Protein AF-A0A4V2DN73-F1 (afdb_monomer)

Radius of gyration: 65.03 Å; Cα contacts (8 Å, |Δi|>4): 189; chains: 1; bounding box: 109×61×196 Å

Solvent-accessible surface area (backbone atoms only — not comparable to full-atom values): 18068 Å² total; per-residue (Å²): 129,71,81,60,60,53,52,48,53,52,49,40,53,50,29,47,52,52,23,51,51,44,37,52,52,27,49,53,52,24,50,49,46,41,52,53,26,52,52,53,24,53,50,42,41,50,54,23,49,55,52,21,50,50,41,38,54,48,34,49,52,55,42,47,52,52,51,52,50,53,52,51,51,51,45,47,51,50,51,52,51,51,50,54,55,46,60,73,36,44,64,41,35,53,50,8,50,51,23,45,50,52,49,51,48,25,60,71,73,32,74,67,67,61,76,91,47,73,68,58,51,72,66,34,66,65,52,57,50,51,52,50,55,51,50,53,50,55,45,53,55,24,52,76,70,75,36,61,85,35,72,66,45,55,48,51,51,53,50,49,54,55,54,48,51,60,54,42,46,55,52,44,47,54,48,52,54,49,52,44,50,51,52,50,52,52,31,53,53,41,23,48,48,10,52,51,39,49,51,54,50,51,52,51,50,51,54,48,52,51,51,45,51,52,50,52,53,51,49,53,53,48,59,74,65,58,70,43,74,66,30,52,50,53,21,50,49,44,39,53,52,26,52,54,51,25,50,51,45,38,52,51,29,47,54,51,26,51,50,44,39,51,52,26,48,52,51,24,50,48,43,38,50,52,33,49,51,53,43,48,52,50,50,53,52,50,51,51,52,51,54,52,53,55,68,73,60,75,89,87,90,86,91,85,87,86,87,82,89,85,87,80,91,83,85,82,88,79,88,80,89,82,88,86,85,86,90,79,83,89,87,81,136

Foldseek 3Di:
DPPVVVVLVVLLVVLLVVLVVLLVVLLVVLVVLLVVLLVVLVVLLVVLLVVLVVLLVVLLVVQLVVLVVVLVVVLVVLVVVLVVLVVVLVVLLVQLVVLVVVLVVCVVVVVLPDADDPVLLVVDVVLVVVLVVVLCVLQVVCVVVVNNPPPVSVVVNVVCNVVSSVVSVVVSNVVSVVVSVVSNVVSVVSNVSSVVSVVVSVVSVVVSVVVSVVSVVVSVVVSVVRDRVPSNVVSVVSNVVSNVVSVVSSVVSNVVSCVSSVVSNVVSCVSSVVSVVVSVVVVVVVVVVVVVVVVV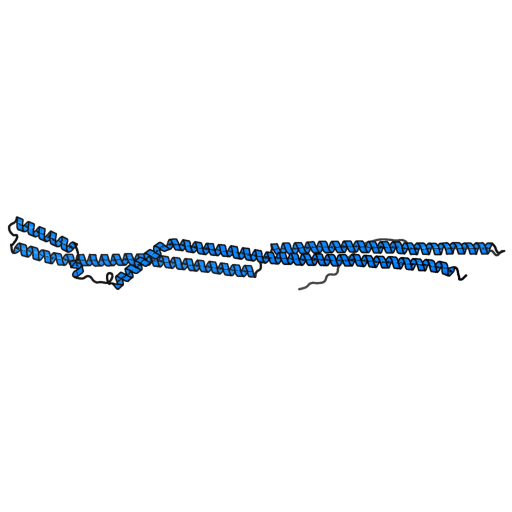DDDDDDDDDDDDDDDDDDDDDDDDDDDDDDDDDDDDD

Secondary structure (DSSP, 8-state):
--TTHHHHHHHHHHHHHHHHHHHHHHHHHHHHHHHHHHHHHHHHHHHHHHHHHHHHHHHHHHHHHHHHHHHHHHHHHHHHHHHHHHHHHHHHHHHHHHHHHHHHHHHHSSTTTPPP-HHHHHT-HHHHHHHHHHHHHHHHHHHHTT-TTSHHHHHHHHHHHHHHHHHHHHHHHHHHHHHHHHHHHHHHHHHHHHHHHHHHHHHHHHHHHHHHHHHHHHHHHHHHHT--HHHHHHHHHHHHHHHHHHHHHHHHHHHHHHHHHHHHHHHHHHHHHHHHHHHHHHHHHHHHHHHHHHHTS------------------------------------

Structure (mmCIF, N/CA/C/O backbone):
data_AF-A0A4V2DN73-F1
#
_entry.id   AF-A0A4V2DN73-F1
#
loop_
_atom_site.group_PDB
_atom_site.id
_atom_site.type_symbol
_atom_site.label_atom_id
_atom_site.label_alt_id
_atom_site.label_comp_id
_atom_site.label_asym_id
_atom_site.label_entity_id
_atom_site.label_seq_id
_atom_site.pdbx_PDB_ins_code
_atom_site.Cartn_x
_atom_site.Cartn_y
_atom_site.Cartn_z
_atom_site.occupancy
_atom_site.B_iso_or_equiv
_atom_site.auth_seq_id
_atom_site.auth_comp_id
_atom_site.auth_asym_id
_atom_site.auth_atom_id
_atom_site.pdbx_PDB_model_num
ATOM 1 N N . MET A 1 1 ? 38.836 13.337 -99.427 1.00 49.88 1 MET A N 1
ATOM 2 C CA . MET A 1 1 ? 38.928 13.850 -98.040 1.00 49.88 1 MET A CA 1
ATOM 3 C C . MET A 1 1 ? 37.737 13.490 -97.122 1.00 49.88 1 MET A C 1
ATOM 5 O O . MET A 1 1 ? 37.894 13.629 -95.920 1.00 49.88 1 MET A O 1
ATOM 9 N N . GLY A 1 2 ? 36.577 12.996 -97.602 1.00 50.78 2 GLY A N 1
ATOM 10 C CA . GLY A 1 2 ? 35.370 12.823 -96.753 1.00 50.78 2 GLY A CA 1
ATOM 11 C C . GLY A 1 2 ? 35.182 11.492 -95.990 1.00 50.78 2 GLY A C 1
ATOM 12 O O . GLY A 1 2 ? 34.574 11.490 -94.928 1.00 50.78 2 GLY A O 1
ATOM 13 N N . LEU A 1 3 ? 35.712 10.362 -96.475 1.00 46.62 3 LEU A N 1
ATOM 14 C CA . LEU A 1 3 ? 35.412 9.021 -95.921 1.00 46.62 3 LEU A CA 1
ATOM 15 C C . LEU A 1 3 ? 36.226 8.621 -94.675 1.00 46.62 3 LEU A C 1
ATOM 17 O O . LEU A 1 3 ? 35.907 7.633 -94.025 1.00 46.62 3 LEU A O 1
ATOM 21 N N . LEU A 1 4 ? 37.288 9.360 -94.347 1.00 48.50 4 LEU A N 1
ATOM 22 C CA . LEU A 1 4 ? 38.219 9.020 -93.258 1.00 48.50 4 LEU A CA 1
ATOM 23 C C . LEU A 1 4 ? 38.087 9.954 -92.043 1.00 48.50 4 LEU A C 1
ATOM 25 O O . LEU A 1 4 ? 38.382 9.546 -90.924 1.00 48.50 4 LEU A O 1
ATOM 29 N N . SER A 1 5 ? 37.537 11.159 -92.238 1.00 49.69 5 SER A N 1
ATOM 30 C CA . SER A 1 5 ? 37.079 12.041 -91.152 1.00 49.69 5 SER A CA 1
ATOM 31 C C . SER A 1 5 ? 35.846 11.471 -90.425 1.00 49.69 5 SER A C 1
ATOM 33 O O . SER A 1 5 ? 35.687 11.670 -89.222 1.00 49.69 5 SER A O 1
ATOM 35 N N . SER A 1 6 ? 35.010 10.687 -91.116 1.00 53.06 6 SER A N 1
ATOM 36 C CA . SER A 1 6 ? 33.883 9.966 -90.508 1.00 53.06 6 SER A CA 1
ATOM 37 C C . SER A 1 6 ? 34.327 8.787 -89.630 1.00 53.06 6 SER A C 1
ATOM 39 O O . SER A 1 6 ? 33.661 8.473 -88.644 1.00 53.06 6 SER A O 1
ATOM 41 N N . LEU A 1 7 ? 35.468 8.154 -89.933 1.00 52.44 7 LEU A N 1
ATOM 42 C CA . LEU A 1 7 ? 36.003 7.020 -89.172 1.00 52.44 7 LEU A CA 1
ATOM 43 C C . LEU A 1 7 ? 36.546 7.456 -87.800 1.00 52.44 7 LEU A C 1
ATOM 45 O O . LEU A 1 7 ? 36.218 6.826 -86.792 1.00 52.44 7 LEU A O 1
ATOM 49 N N . THR A 1 8 ? 37.275 8.574 -87.720 1.00 58.75 8 THR A N 1
ATOM 50 C CA . THR A 1 8 ? 37.754 9.128 -86.438 1.00 58.75 8 THR A CA 1
ATOM 51 C C . THR A 1 8 ? 36.603 9.637 -85.567 1.00 58.75 8 THR A C 1
ATOM 53 O O . THR A 1 8 ? 36.520 9.257 -84.396 1.00 58.75 8 THR A O 1
ATOM 56 N N . GLY A 1 9 ? 35.646 10.373 -86.145 1.00 61.06 9 GLY A N 1
ATOM 57 C CA . GLY A 1 9 ? 34.437 10.831 -85.445 1.00 61.06 9 GLY A CA 1
ATOM 58 C C . GLY A 1 9 ? 33.544 9.689 -84.936 1.00 61.06 9 GLY A C 1
ATOM 59 O O . GLY A 1 9 ? 33.013 9.761 -83.827 1.00 61.06 9 GLY A O 1
ATOM 60 N N . SER A 1 10 ? 33.430 8.590 -85.693 1.00 68.25 10 SER A N 1
ATOM 61 C CA . SER A 1 10 ? 32.624 7.425 -85.294 1.00 68.25 10 SER A CA 1
ATOM 62 C C . SER A 1 10 ? 33.194 6.682 -84.077 1.00 68.25 10 SER A C 1
ATOM 64 O O . SER A 1 10 ? 32.436 6.206 -83.228 1.00 68.25 10 SER A O 1
ATOM 66 N N . SER A 1 11 ? 34.525 6.621 -83.951 1.00 70.50 11 SER A N 1
ATOM 67 C CA . SER A 1 11 ? 35.202 5.940 -82.841 1.00 70.50 11 SER A CA 1
ATOM 68 C C . SER A 1 11 ? 35.080 6.706 -81.517 1.00 70.50 11 SER A C 1
ATOM 70 O O . SER A 1 11 ? 34.749 6.107 -80.490 1.00 70.50 11 SER A O 1
ATOM 72 N N . ALA A 1 12 ? 35.232 8.035 -81.550 1.00 77.62 12 ALA A N 1
ATOM 73 C CA . ALA A 1 12 ? 35.025 8.909 -80.398 1.00 77.62 12 ALA A CA 1
ATOM 74 C C . ALA A 1 12 ? 33.555 8.913 -79.941 1.00 77.62 12 ALA A C 1
ATOM 76 O O . ALA A 1 12 ? 33.271 8.768 -78.752 1.00 77.62 12 ALA A O 1
ATOM 77 N N . ALA A 1 13 ? 32.605 8.975 -80.882 1.00 83.19 13 ALA A N 1
ATOM 78 C CA . ALA A 1 13 ? 31.176 8.902 -80.574 1.00 83.19 13 ALA A CA 1
ATOM 79 C C . ALA A 1 13 ? 30.773 7.558 -79.938 1.00 83.19 13 ALA A C 1
ATOM 81 O O . ALA A 1 13 ? 29.937 7.518 -79.033 1.00 83.19 13 ALA A O 1
ATOM 82 N N . LYS A 1 14 ? 31.377 6.445 -80.376 1.00 87.31 14 LYS A N 1
ATOM 83 C CA . LYS A 1 14 ? 31.131 5.117 -79.793 1.00 87.31 14 LYS A CA 1
ATOM 84 C C . LYS A 1 14 ? 31.687 5.006 -78.370 1.00 87.31 14 LYS A C 1
ATOM 86 O O . LYS A 1 14 ? 30.988 4.492 -77.500 1.00 87.31 14 LYS A O 1
ATOM 91 N N . ALA A 1 15 ? 32.887 5.530 -78.122 1.00 87.25 15 ALA A N 1
ATOM 92 C CA . ALA A 1 15 ? 33.480 5.570 -76.785 1.00 87.25 15 ALA A CA 1
ATOM 93 C C . ALA A 1 15 ? 32.669 6.448 -75.817 1.00 87.25 15 ALA A C 1
ATOM 95 O O . ALA A 1 15 ? 32.409 6.030 -74.693 1.00 87.25 15 ALA A O 1
ATOM 96 N N . ALA A 1 16 ? 32.183 7.609 -76.270 1.00 88.25 16 ALA A N 1
ATOM 97 C CA . ALA A 1 16 ? 31.311 8.476 -75.476 1.00 88.25 16 ALA A CA 1
ATOM 98 C C . ALA A 1 16 ? 29.977 7.795 -75.115 1.00 88.25 16 ALA A C 1
ATOM 100 O O . ALA A 1 16 ? 29.532 7.874 -73.972 1.00 88.25 16 ALA A O 1
ATOM 101 N N . LYS A 1 17 ? 29.361 7.059 -76.053 1.00 92.31 17 LYS A N 1
ATOM 102 C CA . LYS A 1 17 ? 28.148 6.269 -75.770 1.00 92.31 17 LYS A CA 1
ATOM 103 C C . LYS A 1 17 ? 28.399 5.150 -74.755 1.00 92.31 17 LYS A C 1
ATOM 105 O O . LYS A 1 17 ? 27.564 4.929 -73.885 1.00 92.31 17 LYS A O 1
ATOM 110 N N . GLN A 1 18 ? 29.535 4.457 -74.849 1.00 92.75 18 GLN A N 1
ATOM 111 C CA . GLN A 1 18 ? 29.914 3.416 -73.886 1.00 92.75 18 GLN A CA 1
ATOM 112 C C . GLN A 1 18 ? 30.201 3.996 -72.495 1.00 92.75 18 GLN A C 1
ATOM 114 O O . GLN A 1 18 ? 29.739 3.446 -71.500 1.00 92.75 18 GLN A O 1
ATOM 119 N N . ALA A 1 19 ? 30.896 5.132 -72.428 1.00 92.12 19 ALA A N 1
ATOM 120 C CA . ALA A 1 19 ? 31.142 5.874 -71.196 1.00 92.12 19 ALA A CA 1
ATOM 121 C C . ALA A 1 19 ? 29.831 6.320 -70.521 1.00 92.12 19 ALA A C 1
ATOM 123 O O . ALA A 1 19 ? 29.637 6.067 -69.334 1.00 92.12 19 ALA A O 1
ATOM 124 N N . ALA A 1 20 ? 28.897 6.888 -71.290 1.00 92.94 20 ALA A N 1
ATOM 125 C CA . ALA A 1 20 ? 27.583 7.289 -70.789 1.00 92.94 20 ALA A CA 1
ATOM 126 C C . ALA A 1 20 ? 26.757 6.092 -70.285 1.00 92.94 20 ALA A C 1
ATOM 128 O O . ALA A 1 20 ? 26.117 6.180 -69.239 1.00 92.94 20 ALA A O 1
ATOM 129 N N . ALA A 1 21 ? 26.797 4.955 -70.990 1.00 94.56 21 ALA A N 1
ATOM 130 C CA . ALA A 1 21 ? 26.119 3.734 -70.557 1.00 94.56 21 ALA A CA 1
ATOM 131 C C . ALA A 1 21 ? 26.694 3.187 -69.239 1.00 94.56 21 ALA A C 1
ATOM 133 O O . ALA A 1 21 ? 25.932 2.800 -68.354 1.00 94.56 21 ALA A O 1
ATOM 134 N N . LEU A 1 22 ? 28.023 3.208 -69.082 1.00 94.19 22 LEU A N 1
ATOM 135 C CA . LEU A 1 22 ? 28.698 2.779 -67.856 1.00 94.19 22 LEU A CA 1
ATOM 136 C C . LEU A 1 22 ? 28.326 3.668 -66.662 1.00 94.19 22 LEU A C 1
ATOM 138 O O . LEU A 1 22 ? 27.992 3.162 -65.592 1.00 94.19 22 LEU A O 1
ATOM 142 N N . GLN A 1 23 ? 28.337 4.988 -66.855 1.00 93.62 23 GLN A N 1
ATOM 143 C CA . GLN A 1 23 ? 27.931 5.950 -65.830 1.00 93.62 23 GLN A CA 1
ATOM 144 C C . GLN A 1 23 ? 26.459 5.767 -65.443 1.00 93.62 23 GLN A C 1
ATOM 146 O O . GLN A 1 23 ? 26.147 5.684 -64.258 1.00 93.62 23 GLN A O 1
ATOM 151 N N . ALA A 1 24 ? 25.561 5.614 -66.421 1.00 94.88 24 ALA A N 1
ATOM 152 C CA . ALA A 1 24 ? 24.138 5.391 -66.169 1.00 94.88 24 ALA A CA 1
ATOM 153 C C . ALA A 1 24 ? 23.872 4.084 -65.401 1.00 94.88 24 ALA A C 1
ATOM 155 O O . ALA A 1 24 ? 23.054 4.057 -64.478 1.00 94.88 24 ALA A O 1
ATOM 156 N N . GLN A 1 25 ? 24.577 3.001 -65.744 1.00 95.56 25 GLN A N 1
ATOM 157 C CA . GLN A 1 25 ? 24.468 1.726 -65.036 1.00 95.56 25 GLN A CA 1
ATOM 158 C C . GLN A 1 25 ? 24.951 1.843 -63.586 1.00 95.56 25 GLN A C 1
ATOM 160 O O . GLN A 1 25 ? 24.267 1.369 -62.677 1.00 95.56 25 GLN A O 1
ATOM 165 N N . ALA A 1 26 ? 26.085 2.509 -63.363 1.00 95.44 26 ALA A N 1
ATOM 166 C CA . ALA A 1 26 ? 26.628 2.734 -62.029 1.00 95.44 26 ALA A CA 1
ATOM 167 C C . ALA A 1 26 ? 25.712 3.614 -61.172 1.00 95.44 26 ALA A C 1
ATOM 169 O O . ALA A 1 26 ? 25.462 3.281 -60.017 1.00 95.44 26 ALA A O 1
ATOM 170 N N . SER A 1 27 ? 25.135 4.681 -61.734 1.00 94.50 27 SER A N 1
ATOM 171 C CA . SER A 1 27 ? 24.143 5.509 -61.036 1.00 94.50 27 SER A CA 1
ATOM 172 C C . SER A 1 27 ? 22.885 4.720 -60.667 1.00 94.50 27 SER A C 1
ATOM 174 O O . SER A 1 27 ? 22.367 4.883 -59.565 1.00 94.50 27 SER A O 1
ATOM 176 N N . LYS A 1 28 ? 22.406 3.823 -61.541 1.00 96.31 28 LYS A N 1
ATOM 177 C CA . LYS A 1 28 ? 21.251 2.961 -61.241 1.00 96.31 28 LYS A CA 1
ATOM 178 C C . LYS A 1 28 ? 21.552 1.975 -60.109 1.00 96.31 28 LYS A C 1
ATOM 180 O O . LYS A 1 28 ? 20.728 1.802 -59.217 1.00 96.31 28 LYS A O 1
ATOM 185 N N . GLN A 1 29 ? 22.725 1.344 -60.133 1.00 95.69 29 GLN A N 1
ATOM 186 C CA . GLN A 1 29 ? 23.168 0.432 -59.075 1.00 95.69 29 GLN A CA 1
ATOM 187 C C . GLN A 1 29 ? 23.375 1.165 -57.740 1.00 95.69 29 GLN A C 1
ATOM 189 O O . GLN A 1 29 ? 22.892 0.702 -56.712 1.00 95.69 29 GLN A O 1
ATOM 194 N N . ALA A 1 30 ? 24.005 2.343 -57.765 1.00 96.12 30 ALA A N 1
ATOM 195 C CA . ALA A 1 30 ? 24.174 3.211 -56.601 1.00 96.12 30 ALA A CA 1
ATOM 196 C C . ALA A 1 30 ? 22.825 3.641 -56.000 1.00 96.12 30 ALA A C 1
ATOM 198 O O . ALA A 1 30 ? 22.644 3.589 -54.786 1.00 96.12 30 ALA A O 1
ATOM 199 N N . GLY A 1 31 ? 21.853 4.000 -56.846 1.00 95.88 31 GLY A N 1
ATOM 200 C CA . GLY A 1 31 ? 20.488 4.303 -56.413 1.00 95.88 31 GLY A CA 1
ATOM 201 C C . GLY A 1 31 ? 19.785 3.108 -55.761 1.00 95.88 31 GLY A C 1
ATOM 202 O O . GLY A 1 31 ? 19.089 3.286 -54.765 1.00 95.88 31 GLY A O 1
ATOM 203 N N . GLY A 1 32 ? 20.006 1.891 -56.273 1.00 97.19 32 GLY A N 1
ATOM 204 C CA . GLY A 1 32 ? 19.497 0.656 -55.667 1.00 97.19 32 GLY A CA 1
ATOM 205 C C . GLY A 1 32 ? 20.064 0.402 -54.268 1.00 97.19 32 GLY A C 1
ATOM 206 O O . GLY A 1 32 ? 19.294 0.200 -53.335 1.00 97.19 32 GLY A O 1
ATOM 207 N N . ILE A 1 33 ? 21.389 0.509 -54.114 1.00 96.69 33 ILE A N 1
ATOM 208 C CA . ILE A 1 33 ? 22.096 0.364 -52.827 1.00 96.69 33 ILE A CA 1
ATOM 209 C C . ILE A 1 33 ? 21.552 1.352 -51.789 1.00 96.69 33 ILE A C 1
ATOM 211 O O . ILE A 1 33 ? 21.212 0.974 -50.670 1.00 96.69 33 ILE A O 1
ATOM 215 N N . LEU A 1 34 ? 21.434 2.626 -52.171 1.00 96.94 34 LEU A N 1
ATOM 216 C CA . LEU A 1 34 ? 20.899 3.660 -51.290 1.00 96.94 34 LEU A CA 1
ATOM 217 C C . LEU A 1 34 ? 19.440 3.384 -50.919 1.00 96.94 34 LEU A C 1
ATOM 219 O O . LEU A 1 34 ? 19.078 3.483 -49.750 1.00 96.94 34 LEU A O 1
ATOM 223 N N . SER A 1 35 ? 18.604 3.004 -51.888 1.00 97.44 35 SER A N 1
ATOM 224 C CA . SER A 1 35 ? 17.194 2.687 -51.641 1.00 97.44 35 SER A CA 1
ATOM 225 C C . SER A 1 35 ? 17.027 1.529 -50.653 1.00 97.44 35 SER A C 1
ATOM 227 O O . SER A 1 35 ? 16.223 1.625 -49.727 1.00 97.44 35 SER A O 1
ATOM 229 N N . GLU A 1 36 ? 17.805 0.457 -50.798 1.00 97.44 36 GLU A N 1
ATOM 230 C CA . GLU A 1 36 ? 17.794 -0.678 -49.871 1.00 97.44 36 GLU A CA 1
ATOM 231 C C . GLU A 1 36 ? 18.267 -0.277 -48.468 1.00 97.44 36 GLU A C 1
ATOM 233 O O . GLU A 1 36 ? 17.653 -0.656 -47.465 1.00 97.44 36 GLU A O 1
ATOM 238 N N . ALA A 1 37 ? 19.302 0.561 -48.383 1.00 97.50 37 ALA A N 1
ATOM 239 C CA . ALA A 1 37 ? 19.810 1.055 -47.112 1.00 97.50 37 ALA A CA 1
ATOM 240 C C . ALA A 1 37 ? 18.788 1.923 -46.367 1.00 97.50 37 ALA A C 1
ATOM 242 O O . ALA A 1 37 ? 18.595 1.733 -45.165 1.00 97.50 37 ALA A O 1
ATOM 243 N N . TYR A 1 38 ? 18.086 2.818 -47.070 1.00 97.44 38 TYR A N 1
ATOM 244 C CA . TYR A 1 38 ? 17.007 3.620 -46.486 1.00 97.44 38 TYR A CA 1
ATOM 245 C C . TYR A 1 38 ? 15.818 2.761 -46.041 1.00 97.44 38 TYR A C 1
ATOM 247 O O . TYR A 1 38 ? 15.291 2.976 -44.950 1.00 97.44 38 TYR A O 1
ATOM 255 N N . ASN A 1 39 ? 15.427 1.752 -46.826 1.00 97.38 39 ASN A N 1
ATOM 256 C CA . ASN A 1 39 ? 14.374 0.812 -46.430 1.00 97.38 39 ASN A CA 1
ATOM 257 C C . ASN A 1 39 ? 14.760 0.027 -45.166 1.00 97.38 39 ASN A C 1
ATOM 259 O O . ASN A 1 39 ? 13.961 -0.102 -44.240 1.00 97.38 39 ASN A O 1
ATOM 263 N N . THR A 1 40 ? 16.001 -0.454 -45.099 1.00 97.06 40 THR A N 1
ATOM 264 C CA . THR A 1 40 ? 16.525 -1.198 -43.943 1.00 97.06 40 THR A CA 1
ATOM 265 C C . THR A 1 40 ? 16.635 -0.312 -42.699 1.00 97.06 40 THR A C 1
ATOM 267 O O . THR A 1 40 ? 16.274 -0.732 -41.598 1.00 97.06 40 THR A O 1
ATOM 270 N N . ALA A 1 41 ? 17.086 0.934 -42.863 1.00 96.81 41 ALA A N 1
ATOM 271 C CA . ALA A 1 41 ? 17.127 1.932 -41.798 1.00 96.81 41 ALA A CA 1
ATOM 272 C C . ALA A 1 41 ? 15.720 2.220 -41.245 1.00 96.81 41 ALA A C 1
ATOM 274 O O . ALA A 1 41 ? 15.516 2.150 -40.033 1.00 96.81 41 ALA A O 1
ATOM 275 N N . GLY A 1 42 ? 14.735 2.431 -42.125 1.00 96.19 42 GLY A N 1
ATOM 276 C CA . GLY A 1 42 ? 13.339 2.636 -41.733 1.00 96.19 42 GLY A CA 1
ATOM 277 C C . GLY A 1 42 ? 12.742 1.437 -40.988 1.00 96.19 42 GLY A C 1
ATOM 278 O O . GLY A 1 42 ? 12.091 1.614 -39.960 1.00 96.19 42 GLY A O 1
ATOM 279 N N . GLN A 1 43 ? 13.016 0.207 -41.439 1.00 97.06 43 GLN A N 1
ATOM 280 C CA . GLN A 1 43 ? 12.599 -1.008 -40.724 1.00 97.06 43 GLN A CA 1
ATOM 281 C C . GLN A 1 43 ? 13.257 -1.122 -39.344 1.00 97.06 43 GLN A C 1
ATOM 283 O O . GLN A 1 43 ? 12.595 -1.472 -38.369 1.00 97.06 43 GLN A O 1
ATOM 288 N N . THR A 1 44 ? 14.546 -0.790 -39.240 1.00 96.56 44 THR A N 1
ATOM 289 C CA . THR A 1 44 ? 15.294 -0.811 -37.973 1.00 96.56 44 THR A CA 1
ATOM 290 C C . THR A 1 44 ? 14.681 0.152 -36.958 1.00 96.56 44 THR A C 1
ATOM 292 O O . THR A 1 44 ? 14.390 -0.242 -35.828 1.00 96.56 44 THR A O 1
ATOM 295 N N . GLN A 1 45 ? 14.415 1.390 -37.377 1.00 95.25 45 GLN A N 1
ATOM 296 C CA . GLN A 1 45 ? 13.782 2.406 -36.536 1.00 95.25 45 GLN A CA 1
ATOM 297 C C . GLN A 1 45 ? 12.344 2.024 -36.160 1.00 95.25 45 GLN A C 1
ATOM 299 O O . GLN A 1 45 ? 11.962 2.149 -34.998 1.00 95.25 45 GLN A O 1
ATOM 304 N N . SER A 1 46 ? 11.560 1.492 -37.103 1.00 97.50 46 SER A N 1
ATOM 305 C CA . SER A 1 46 ? 10.186 1.040 -36.846 1.00 97.50 46 SER A CA 1
ATOM 306 C C . SER A 1 46 ? 10.133 -0.097 -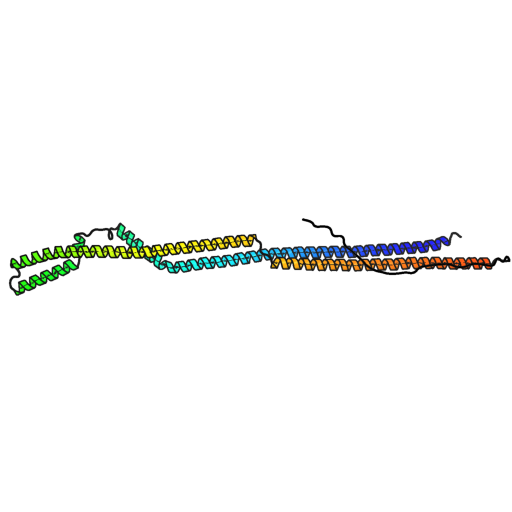35.819 1.00 97.50 46 SER A C 1
ATOM 308 O O . SER A 1 46 ? 9.392 -0.012 -34.837 1.00 97.50 46 SER A O 1
ATOM 310 N N . ASN A 1 47 ? 10.976 -1.120 -35.977 1.00 96.50 47 ASN A N 1
ATOM 311 C CA . ASN A 1 47 ? 11.064 -2.234 -35.031 1.00 96.50 47 ASN A CA 1
ATOM 312 C C . ASN A 1 47 ? 11.507 -1.767 -33.638 1.00 96.50 47 ASN A C 1
ATOM 314 O O . ASN A 1 47 ? 10.993 -2.244 -32.625 1.00 96.50 47 ASN A O 1
ATOM 318 N N . ALA A 1 48 ? 12.437 -0.814 -33.573 1.00 96.94 48 ALA A N 1
ATOM 319 C CA . ALA A 1 48 ? 12.880 -0.228 -32.317 1.00 96.94 48 ALA A CA 1
ATOM 320 C C . ALA A 1 48 ? 11.782 0.596 -31.636 1.00 96.94 48 ALA A C 1
ATOM 322 O O . ALA A 1 48 ? 11.625 0.492 -30.422 1.00 96.94 48 ALA A O 1
ATOM 323 N N . ALA A 1 49 ? 10.984 1.349 -32.397 1.00 95.25 49 ALA A N 1
ATOM 324 C CA . ALA A 1 49 ? 9.834 2.079 -31.874 1.00 95.25 49 ALA A CA 1
ATOM 325 C C . ALA A 1 49 ? 8.762 1.138 -31.308 1.00 95.25 49 ALA A C 1
ATOM 327 O O . ALA A 1 49 ? 8.285 1.361 -30.195 1.00 95.25 49 ALA A O 1
ATOM 328 N N . LEU A 1 50 ? 8.445 0.045 -32.012 1.00 96.94 50 LEU A N 1
ATOM 329 C CA . LEU A 1 50 ? 7.532 -0.990 -31.511 1.00 96.94 50 LEU A CA 1
ATOM 330 C C . LEU A 1 50 ? 8.059 -1.622 -30.217 1.00 96.94 50 LEU A C 1
ATOM 332 O O . LEU A 1 50 ? 7.331 -1.729 -29.231 1.00 96.94 50 LEU A O 1
ATOM 336 N N . LYS A 1 51 ? 9.346 -1.986 -30.187 1.00 96.31 51 LYS A N 1
ATOM 337 C CA . LYS A 1 51 ? 9.984 -2.558 -28.996 1.00 96.31 51 LYS A CA 1
ATOM 338 C C . LYS A 1 51 ? 10.016 -1.570 -27.827 1.00 96.31 51 LYS A C 1
ATOM 340 O O . LYS A 1 51 ? 9.712 -1.956 -26.702 1.00 96.31 51 LYS A O 1
ATOM 345 N N . GLY A 1 52 ? 10.352 -0.307 -28.082 1.00 95.25 52 GLY A N 1
ATOM 346 C CA . GLY A 1 52 ? 10.362 0.761 -27.082 1.00 95.25 52 GLY A CA 1
ATOM 347 C C . GLY A 1 52 ? 8.973 1.012 -26.496 1.00 95.25 52 GLY A C 1
ATOM 348 O O . GLY A 1 52 ? 8.827 1.067 -25.278 1.00 95.25 52 GLY A O 1
ATOM 349 N N . SER A 1 53 ? 7.939 1.068 -27.340 1.00 94.88 53 SER A N 1
ATOM 350 C CA . SER A 1 53 ? 6.544 1.173 -26.898 1.00 94.88 53 SER A CA 1
ATOM 351 C C . SER A 1 53 ? 6.118 -0.026 -26.043 1.00 94.88 53 SER A C 1
ATOM 353 O O . SER A 1 53 ? 5.511 0.167 -24.991 1.00 94.88 53 SER A O 1
ATOM 355 N N . GLY A 1 54 ? 6.505 -1.247 -26.429 1.00 95.31 54 GLY A N 1
ATOM 356 C CA . GLY A 1 54 ? 6.254 -2.451 -25.634 1.00 95.31 54 GLY A CA 1
ATOM 357 C C . GLY A 1 54 ? 6.915 -2.407 -24.253 1.00 95.31 54 GLY A C 1
ATOM 358 O O . GLY A 1 54 ? 6.271 -2.729 -23.259 1.00 95.31 54 GLY A O 1
ATOM 359 N N . ILE A 1 55 ? 8.165 -1.940 -24.167 1.00 94.62 55 ILE A N 1
ATOM 360 C CA . ILE A 1 55 ? 8.880 -1.763 -22.891 1.00 94.62 55 ILE A CA 1
ATOM 361 C C . ILE A 1 55 ? 8.160 -0.755 -21.989 1.00 94.62 55 ILE A C 1
ATOM 363 O O . ILE A 1 55 ? 7.992 -1.015 -20.800 1.00 94.62 55 ILE A O 1
ATOM 367 N N . LEU A 1 56 ? 7.718 0.379 -22.540 1.00 93.31 56 LEU A N 1
ATOM 368 C CA . LEU A 1 56 ? 6.968 1.387 -21.785 1.00 93.31 56 LEU A CA 1
ATOM 369 C C . LEU A 1 56 ? 5.634 0.837 -21.285 1.00 93.31 56 LEU A C 1
ATOM 371 O O . LEU A 1 56 ? 5.305 0.997 -20.113 1.00 93.31 56 LEU A O 1
ATOM 375 N N . SER A 1 57 ? 4.890 0.158 -22.160 1.00 93.25 57 SER A N 1
ATOM 376 C CA . SER A 1 57 ? 3.610 -0.455 -21.808 1.00 93.25 57 SER A CA 1
ATOM 377 C C . SER A 1 57 ? 3.773 -1.497 -20.706 1.00 93.25 57 SER A C 1
ATOM 379 O O . SER A 1 57 ? 3.005 -1.487 -19.750 1.00 93.25 57 SER A O 1
ATOM 381 N N . GLN A 1 58 ? 4.774 -2.374 -20.808 1.00 92.88 58 GLN A N 1
ATOM 382 C CA . GLN A 1 58 ? 5.036 -3.371 -19.773 1.00 92.88 58 GLN A CA 1
ATOM 383 C C . GLN A 1 58 ? 5.465 -2.708 -18.462 1.00 92.88 58 GLN A C 1
ATOM 385 O O . GLN A 1 58 ? 4.950 -3.055 -17.407 1.00 92.88 58 GLN A O 1
ATOM 390 N N . GLY A 1 59 ? 6.330 -1.692 -18.531 1.00 91.62 59 GLY A N 1
ATOM 391 C CA . GLY A 1 59 ? 6.735 -0.921 -17.359 1.00 91.62 59 GLY A CA 1
ATOM 392 C C . GLY A 1 59 ? 5.557 -0.273 -16.628 1.00 91.62 59 GLY A C 1
ATOM 393 O O . GLY A 1 59 ? 5.553 -0.244 -15.400 1.00 91.62 59 GLY A O 1
ATOM 394 N N . TYR A 1 60 ? 4.537 0.200 -17.354 1.00 91.25 60 TYR A N 1
ATOM 395 C CA . TYR A 1 60 ? 3.307 0.724 -16.748 1.00 91.25 60 TYR A CA 1
ATOM 396 C C . TYR A 1 60 ? 2.527 -0.360 -16.001 1.00 91.25 60 TYR A C 1
ATOM 398 O O . TYR A 1 60 ? 2.077 -0.118 -14.881 1.00 91.25 60 TYR A O 1
ATOM 406 N N . LEU A 1 61 ? 2.369 -1.538 -16.608 1.00 91.62 61 LEU A N 1
ATOM 407 C CA . LEU A 1 61 ? 1.663 -2.664 -15.995 1.00 91.62 61 LEU A CA 1
ATOM 408 C C . LEU A 1 61 ? 2.389 -3.135 -14.731 1.00 91.62 61 LEU A C 1
ATOM 410 O O . LEU A 1 61 ? 1.787 -3.165 -13.661 1.00 91.62 61 LEU A O 1
ATOM 414 N N . ASP A 1 62 ? 3.697 -3.375 -14.829 1.00 91.12 62 ASP A N 1
ATOM 415 C CA . ASP A 1 62 ? 4.519 -3.823 -13.704 1.00 91.12 62 ASP A CA 1
ATOM 416 C C . ASP A 1 62 ? 4.501 -2.801 -12.555 1.00 91.12 62 ASP A C 1
ATOM 418 O O . ASP A 1 62 ? 4.410 -3.165 -11.382 1.00 91.12 62 ASP A O 1
ATOM 422 N N . SER A 1 63 ? 4.587 -1.505 -12.870 1.00 91.06 63 SER A N 1
ATOM 423 C CA . SER A 1 63 ? 4.529 -0.428 -11.873 1.00 91.06 63 SER A CA 1
ATOM 424 C C . SER A 1 63 ? 3.177 -0.407 -11.155 1.00 91.06 63 SER A C 1
ATOM 426 O O . SER A 1 63 ? 3.129 -0.387 -9.923 1.00 91.06 63 SER A O 1
ATOM 428 N N . ASN A 1 64 ? 2.076 -0.501 -11.905 1.00 90.62 64 ASN A N 1
ATOM 429 C CA . ASN A 1 64 ? 0.733 -0.554 -11.335 1.00 90.62 64 ASN A CA 1
ATOM 430 C C . ASN A 1 64 ? 0.532 -1.792 -10.456 1.00 90.62 64 ASN A C 1
ATOM 432 O O . ASN A 1 64 ? -0.017 -1.670 -9.362 1.00 90.62 64 ASN A O 1
ATOM 436 N N . ASP A 1 65 ? 0.992 -2.963 -10.889 1.00 91.88 65 ASP A N 1
ATOM 437 C CA . ASP A 1 65 ? 0.864 -4.206 -10.125 1.00 91.88 65 ASP A CA 1
ATOM 438 C C . ASP A 1 65 ? 1.669 -4.153 -8.823 1.00 91.88 65 ASP A C 1
ATOM 440 O O . ASP A 1 65 ? 1.160 -4.522 -7.759 1.00 91.88 65 ASP A O 1
ATOM 444 N N . ASN A 1 66 ? 2.894 -3.624 -8.876 1.00 91.62 66 ASN A N 1
ATOM 445 C CA . ASN A 1 66 ? 3.733 -3.429 -7.694 1.00 91.62 66 ASN A CA 1
ATOM 446 C C . ASN A 1 66 ? 3.108 -2.438 -6.704 1.00 91.62 66 ASN A C 1
ATOM 448 O O . ASN A 1 66 ? 3.057 -2.717 -5.503 1.00 91.62 66 ASN A O 1
ATOM 452 N N . LEU A 1 67 ? 2.597 -1.302 -7.192 1.00 93.81 67 LEU A N 1
ATOM 453 C CA . LEU A 1 67 ? 1.917 -0.312 -6.356 1.00 93.81 67 LEU A CA 1
ATOM 454 C C . LEU A 1 67 ? 0.655 -0.904 -5.720 1.00 93.81 67 LEU A C 1
ATOM 456 O O . LEU A 1 67 ? 0.507 -0.856 -4.499 1.00 93.81 67 LEU A O 1
ATOM 460 N N . ASN A 1 68 ? -0.226 -1.512 -6.516 1.00 93.69 68 ASN A N 1
ATOM 461 C CA . ASN A 1 68 ? -1.445 -2.143 -6.011 1.00 93.69 68 ASN A CA 1
ATOM 462 C C . ASN A 1 68 ? -1.130 -3.205 -4.951 1.00 93.69 68 ASN A C 1
ATOM 464 O O . ASN A 1 68 ? -1.739 -3.201 -3.881 1.00 93.69 68 ASN A O 1
ATOM 468 N N . SER A 1 69 ? -0.146 -4.070 -5.206 1.00 95.44 69 SER A N 1
ATOM 469 C CA . SER A 1 69 ? 0.254 -5.133 -4.277 1.00 95.44 69 SER A CA 1
ATOM 470 C C . SER A 1 69 ? 0.823 -4.575 -2.970 1.00 95.44 69 SER A C 1
ATOM 472 O O . SER A 1 69 ? 0.425 -5.010 -1.887 1.00 95.44 69 SER A O 1
ATOM 474 N N . GLY A 1 70 ? 1.705 -3.574 -3.046 1.00 95.56 70 GLY A N 1
ATOM 475 C CA . GLY A 1 70 ? 2.291 -2.936 -1.866 1.00 95.56 70 GLY A CA 1
ATOM 476 C C . GLY A 1 70 ? 1.244 -2.242 -0.991 1.00 95.56 70 GLY A C 1
ATOM 477 O O . GLY A 1 70 ? 1.209 -2.444 0.225 1.00 95.56 70 GLY A O 1
ATOM 478 N N . TYR A 1 71 ? 0.330 -1.481 -1.600 1.00 96.81 71 TYR A N 1
ATOM 479 C CA . TYR A 1 71 ? -0.753 -0.820 -0.868 1.00 96.81 71 TYR A CA 1
ATOM 480 C C . TYR A 1 71 ? -1.791 -1.812 -0.323 1.00 96.81 71 TYR A C 1
ATOM 482 O O . TYR A 1 71 ? -2.283 -1.625 0.793 1.00 96.81 71 TYR A O 1
ATOM 490 N N . ALA A 1 72 ? -2.088 -2.899 -1.041 1.00 96.06 72 ALA A N 1
ATOM 491 C CA . ALA A 1 72 ? -2.932 -3.976 -0.528 1.00 96.06 72 ALA A CA 1
ATOM 492 C C . ALA A 1 72 ? -2.312 -4.630 0.719 1.00 96.06 72 ALA A C 1
ATOM 494 O O . ALA A 1 72 ? -3.006 -4.843 1.717 1.00 96.06 72 ALA A O 1
ATOM 495 N N . GLN A 1 73 ? -0.999 -4.880 0.712 1.00 96.94 73 GLN A N 1
ATOM 496 C CA . GLN A 1 73 ? -0.281 -5.415 1.869 1.00 96.94 73 GLN A CA 1
ATOM 497 C C . GLN A 1 73 ? -0.281 -4.440 3.056 1.00 96.94 73 GLN A C 1
ATOM 499 O O . GLN A 1 73 ? -0.509 -4.855 4.198 1.00 96.94 73 GLN A O 1
ATOM 504 N N . ALA A 1 74 ? -0.081 -3.144 2.806 1.00 97.56 74 ALA A N 1
ATOM 505 C CA . ALA A 1 74 ? -0.150 -2.114 3.841 1.00 97.56 74 ALA A CA 1
ATOM 506 C C . ALA A 1 74 ? -1.549 -2.047 4.480 1.00 97.56 74 ALA A C 1
ATOM 508 O O . ALA A 1 74 ? -1.678 -2.085 5.705 1.00 97.56 74 ALA A O 1
ATOM 509 N N . ASN A 1 75 ? -2.607 -2.038 3.665 1.00 97.06 75 ASN A N 1
ATOM 510 C CA . ASN A 1 75 ? -3.991 -2.014 4.146 1.00 97.06 75 ASN A CA 1
ATOM 511 C C . ASN A 1 75 ? -4.376 -3.299 4.898 1.00 97.06 75 ASN A C 1
ATOM 513 O O . ASN A 1 75 ? -5.093 -3.243 5.900 1.00 97.06 75 ASN A O 1
ATOM 517 N N . SER A 1 76 ? -3.863 -4.453 4.466 1.00 97.31 76 SER A N 1
ATOM 518 C CA . SER A 1 76 ? -4.007 -5.717 5.196 1.00 97.31 76 SER A CA 1
ATOM 519 C C . SER A 1 76 ? -3.323 -5.654 6.564 1.00 97.31 76 SER A C 1
ATOM 521 O O . SER A 1 76 ? -3.922 -6.011 7.575 1.00 97.31 76 SER A O 1
ATOM 523 N N . THR A 1 77 ? -2.104 -5.114 6.632 1.00 97.50 77 THR A N 1
ATOM 524 C CA . THR A 1 77 ? -1.365 -4.932 7.894 1.00 97.50 77 THR A CA 1
ATOM 525 C C . THR A 1 77 ? -2.129 -4.036 8.868 1.00 97.50 77 THR A C 1
ATOM 527 O O . THR A 1 77 ? -2.276 -4.386 10.038 1.00 97.50 77 THR A O 1
ATOM 530 N N . LEU A 1 78 ? -2.676 -2.922 8.375 1.00 97.62 78 LEU A N 1
ATOM 531 C CA . LEU A 1 78 ? -3.541 -2.015 9.131 1.00 97.62 78 LEU A CA 1
ATOM 532 C C . LEU A 1 78 ? -4.785 -2.735 9.680 1.00 97.62 78 LEU A C 1
ATOM 534 O O . LEU A 1 78 ? -5.065 -2.695 10.878 1.00 97.62 78 LEU A O 1
ATOM 538 N N . THR A 1 79 ? -5.485 -3.478 8.824 1.00 96.50 79 THR A N 1
ATOM 539 C CA . THR A 1 79 ? -6.694 -4.227 9.203 1.00 96.50 79 THR A CA 1
ATOM 540 C C . THR A 1 79 ? -6.398 -5.323 10.231 1.00 96.50 79 THR A C 1
ATOM 542 O O . THR A 1 79 ? -7.111 -5.444 11.226 1.00 96.50 79 THR A O 1
ATOM 545 N N . ASN A 1 80 ? -5.316 -6.083 10.048 1.00 97.25 80 ASN A N 1
ATOM 546 C CA . ASN A 1 80 ? -4.881 -7.107 10.999 1.00 97.25 80 ASN A CA 1
ATOM 547 C C . ASN A 1 80 ? -4.450 -6.491 12.337 1.00 97.25 80 ASN A C 1
ATOM 549 O O . ASN A 1 80 ? -4.7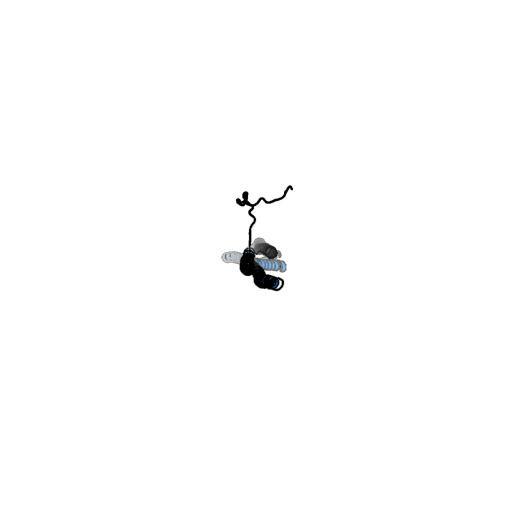78 -7.018 13.400 1.00 97.25 80 ASN A O 1
ATOM 553 N N . GLY A 1 81 ? -3.755 -5.352 12.302 1.00 95.94 81 GLY A N 1
ATOM 554 C CA . GLY A 1 81 ? -3.403 -4.587 13.495 1.00 95.94 81 GLY A CA 1
ATOM 555 C C . GLY A 1 81 ? -4.639 -4.152 14.283 1.00 95.94 81 GLY A C 1
ATOM 556 O O . GLY A 1 81 ? -4.696 -4.364 15.496 1.00 95.94 81 GLY A O 1
ATOM 557 N N . LEU A 1 82 ? -5.661 -3.629 13.596 1.00 97.31 82 LEU A N 1
ATOM 558 C CA . LEU A 1 82 ? -6.939 -3.270 14.213 1.00 97.31 82 LEU A CA 1
ATOM 559 C C . LEU A 1 82 ? -7.653 -4.493 14.804 1.00 97.31 82 LEU A C 1
ATOM 561 O O . LEU A 1 82 ? -8.149 -4.413 15.923 1.00 97.31 82 LEU A O 1
ATOM 565 N N . ALA A 1 83 ? -7.681 -5.628 14.101 1.00 95.75 83 ALA A N 1
ATOM 566 C CA . ALA A 1 83 ? -8.293 -6.857 14.609 1.00 95.75 83 ALA A CA 1
ATOM 567 C C . ALA A 1 83 ? -7.604 -7.358 15.893 1.00 95.75 83 ALA A C 1
ATOM 569 O O . ALA A 1 83 ? -8.276 -7.710 16.865 1.00 95.75 83 ALA A O 1
ATOM 570 N N . ASN A 1 84 ? -6.269 -7.314 15.936 1.00 95.25 84 ASN A N 1
ATOM 571 C CA . ASN A 1 84 ? -5.493 -7.656 17.128 1.00 95.25 84 ASN A CA 1
ATOM 572 C C . ASN A 1 84 ? -5.767 -6.684 18.287 1.00 95.25 84 ASN A C 1
ATOM 574 O O . ASN A 1 84 ? -5.976 -7.120 19.418 1.00 95.25 84 ASN A O 1
ATOM 578 N N . ALA A 1 85 ? -5.836 -5.376 18.015 1.00 93.75 85 ALA A N 1
ATOM 579 C CA . ALA A 1 85 ? -6.252 -4.383 19.008 1.00 93.75 85 ALA A CA 1
ATOM 580 C C . ALA A 1 85 ? -7.684 -4.647 19.517 1.00 93.75 85 ALA A C 1
ATOM 582 O O . ALA A 1 85 ? -7.955 -4.544 20.716 1.00 93.75 85 ALA A O 1
ATOM 583 N N . GLY A 1 86 ? -8.571 -5.069 18.610 1.00 93.81 86 GLY A N 1
ATOM 584 C CA . GLY A 1 86 ? -9.895 -5.640 18.863 1.00 93.81 86 GLY A CA 1
ATOM 585 C C . GLY A 1 86 ? -9.891 -6.712 19.942 1.00 93.81 86 GLY A C 1
ATOM 586 O O . GLY A 1 86 ? -10.617 -6.621 20.934 1.00 93.81 86 GLY A O 1
ATOM 587 N N . ALA A 1 87 ? -9.030 -7.710 19.766 1.00 94.38 87 ALA A N 1
ATOM 588 C CA . ALA A 1 87 ? -8.937 -8.855 20.660 1.00 94.38 87 ALA A CA 1
ATOM 589 C C . ALA A 1 87 ? -8.546 -8.467 22.097 1.00 94.38 87 ALA A C 1
ATOM 591 O O . ALA A 1 87 ? -9.116 -9.016 23.039 1.00 94.38 87 ALA A O 1
ATOM 592 N N . TYR A 1 88 ? -7.653 -7.489 22.288 1.00 93.00 88 TYR A N 1
ATOM 593 C CA . TYR A 1 88 ? -7.282 -7.009 23.629 1.00 93.00 88 TYR A CA 1
ATOM 594 C C . TYR A 1 88 ? -8.422 -6.277 24.348 1.00 93.00 88 TYR A C 1
ATOM 596 O O . TYR A 1 88 ? -8.496 -6.293 25.575 1.00 93.00 88 TYR A O 1
ATOM 604 N N . GLN A 1 89 ? -9.323 -5.646 23.595 1.00 93.94 89 GLN A N 1
ATOM 605 C CA . GLN A 1 89 ? -10.454 -4.890 24.139 1.00 93.94 89 GLN A CA 1
ATOM 606 C C . GLN A 1 89 ? -11.696 -5.755 24.385 1.00 93.94 89 GLN A C 1
ATOM 608 O O . GLN A 1 89 ? -12.523 -5.425 25.237 1.00 93.94 89 GLN A O 1
ATOM 613 N N . ASN A 1 90 ? -11.815 -6.883 23.682 1.00 93.75 90 ASN A N 1
ATOM 614 C CA . ASN A 1 90 ? -12.959 -7.790 23.768 1.00 93.75 90 ASN A CA 1
ATOM 615 C C . ASN A 1 90 ? -13.328 -8.230 25.199 1.00 93.75 90 ASN A C 1
ATOM 617 O O . ASN A 1 90 ? -14.519 -8.236 25.512 1.00 93.75 90 ASN A O 1
ATOM 621 N N . PRO A 1 91 ? -12.381 -8.571 26.097 1.00 96.44 91 PRO A N 1
ATOM 622 C CA . PRO A 1 91 ? -12.719 -8.923 27.475 1.00 96.44 91 PRO A CA 1
ATOM 623 C C . PRO A 1 91 ? -13.438 -7.793 28.220 1.00 96.44 91 PRO A C 1
ATOM 625 O O . PRO A 1 91 ? -14.434 -8.043 28.895 1.00 96.44 91 PRO A O 1
ATOM 628 N N . TYR A 1 92 ? -12.989 -6.546 28.053 1.00 96.31 92 TYR A N 1
ATOM 629 C CA . TYR A 1 92 ? -13.597 -5.377 28.695 1.00 96.31 92 TYR A CA 1
ATOM 630 C C . TYR A 1 92 ? -14.962 -5.040 28.097 1.00 96.31 92 TYR A C 1
ATOM 632 O O . TYR A 1 92 ? -15.889 -4.707 28.835 1.00 96.31 92 TYR A O 1
ATOM 640 N N . LEU A 1 93 ? -15.109 -5.183 26.777 1.00 95.56 93 LEU A N 1
ATOM 641 C CA . LEU A 1 93 ? -16.391 -5.025 26.089 1.00 95.56 93 LEU A CA 1
ATOM 642 C C . LEU A 1 93 ? -17.414 -6.058 26.569 1.00 95.56 93 LEU A C 1
ATOM 644 O O . LEU A 1 93 ? -18.525 -5.695 26.948 1.00 95.56 93 LEU A O 1
ATOM 648 N N . ASN A 1 94 ? -17.035 -7.336 26.611 1.00 96.06 94 ASN A N 1
ATOM 649 C CA . ASN A 1 94 ? -17.907 -8.410 27.086 1.00 96.06 94 ASN A CA 1
ATOM 650 C C . ASN A 1 94 ? -18.294 -8.219 28.552 1.00 96.06 94 ASN A C 1
ATOM 652 O O . ASN A 1 94 ? -19.469 -8.331 28.903 1.00 96.06 94 ASN A O 1
ATOM 656 N N . LEU A 1 95 ? -17.319 -7.888 29.398 1.00 96.50 95 LEU A N 1
ATOM 657 C CA . LEU A 1 95 ? -17.560 -7.640 30.812 1.00 96.50 95 LEU A CA 1
ATOM 658 C C . LEU A 1 95 ? -18.494 -6.435 31.020 1.00 96.50 95 LEU A C 1
ATOM 660 O O . LEU A 1 95 ? -19.433 -6.508 31.811 1.00 96.50 95 LEU A O 1
ATOM 664 N N . GLY A 1 96 ? -18.289 -5.348 30.274 1.00 97.06 96 GLY A N 1
ATOM 665 C CA . GLY A 1 96 ? -19.160 -4.177 30.315 1.00 97.06 96 GLY A CA 1
ATOM 666 C C . GLY A 1 96 ? -20.569 -4.441 29.784 1.00 97.06 96 GLY A C 1
ATOM 667 O O . GLY A 1 96 ? -21.534 -3.955 30.373 1.00 97.06 96 GLY A O 1
ATOM 668 N N . ASN A 1 97 ? -20.713 -5.257 28.736 1.00 95.62 97 ASN A N 1
ATOM 669 C CA . ASN A 1 97 ? -22.016 -5.697 28.227 1.00 95.62 97 ASN A CA 1
ATOM 670 C C . ASN A 1 97 ? -22.763 -6.539 29.265 1.00 95.62 97 ASN A C 1
ATOM 672 O O . ASN A 1 97 ? -23.947 -6.310 29.506 1.00 95.62 97 ASN A O 1
ATOM 676 N N . GLN A 1 98 ? -22.073 -7.467 29.933 1.00 96.88 98 GLN A N 1
ATOM 677 C CA . GLN A 1 98 ? -22.661 -8.255 31.015 1.00 96.88 98 GLN A CA 1
ATOM 678 C C . GLN A 1 98 ? -23.103 -7.360 32.180 1.00 96.88 98 GLN A C 1
ATOM 680 O O . GLN A 1 98 ? -24.228 -7.489 32.659 1.00 96.88 98 GLN A O 1
ATOM 685 N N . ALA A 1 99 ? -22.252 -6.422 32.607 1.00 97.25 99 ALA A N 1
ATOM 686 C CA . ALA A 1 99 ? -22.582 -5.494 33.684 1.00 97.25 99 ALA A CA 1
ATOM 687 C C . ALA A 1 99 ? -23.764 -4.584 33.324 1.00 97.25 99 ALA A C 1
ATOM 689 O O . ALA A 1 99 ? -24.674 -4.419 34.132 1.00 97.25 99 ALA A O 1
ATOM 690 N N . THR A 1 100 ? -23.797 -4.059 32.096 1.00 95.75 100 THR A N 1
ATOM 691 C CA . THR A 1 100 ? -24.923 -3.268 31.575 1.00 95.75 100 THR A CA 1
ATOM 692 C C . THR A 1 100 ? -26.211 -4.093 31.533 1.00 95.75 100 THR A C 1
ATOM 694 O O . THR A 1 100 ? -27.269 -3.593 31.908 1.00 95.75 100 THR A O 1
ATOM 697 N N . GLY A 1 101 ? -26.131 -5.369 31.144 1.00 96.25 101 GLY A N 1
ATOM 698 C CA . GLY A 1 101 ? -27.268 -6.289 31.153 1.00 96.25 101 GLY A CA 1
ATOM 699 C C . GLY A 1 101 ? -27.825 -6.532 32.557 1.00 96.25 101 GLY A C 1
ATOM 700 O O . GLY A 1 101 ? -29.032 -6.433 32.765 1.00 96.25 101 GLY A O 1
ATOM 701 N N . LEU A 1 102 ? -26.954 -6.774 33.541 1.00 95.94 102 LEU A N 1
ATOM 702 C CA . LEU A 1 102 ? -27.349 -6.926 34.947 1.00 95.94 102 LEU A CA 1
ATOM 703 C C . LEU A 1 102 ? -27.927 -5.630 35.527 1.00 95.94 102 LEU A C 1
ATOM 705 O O . LEU A 1 102 ? -28.911 -5.673 36.263 1.00 95.94 102 LEU A O 1
ATOM 709 N N . LEU A 1 103 ? -27.352 -4.479 35.171 1.00 95.25 103 LEU A N 1
ATOM 710 C CA . LEU A 1 103 ? -27.866 -3.171 35.571 1.00 95.25 103 LEU A CA 1
ATOM 711 C C . LEU A 1 103 ? -29.273 -2.951 34.998 1.00 95.25 103 LEU A C 1
ATOM 713 O O . LEU A 1 103 ? -30.192 -2.610 35.735 1.00 95.25 103 LEU A O 1
ATOM 717 N N . SER A 1 104 ? -29.464 -3.221 33.704 1.00 95.44 104 SER A N 1
ATOM 718 C CA . SER A 1 104 ? -30.766 -3.141 33.037 1.00 95.44 104 SER A CA 1
ATOM 719 C C . SER A 1 104 ? -31.792 -4.079 33.677 1.00 95.44 104 SER A C 1
ATOM 721 O O . SER A 1 104 ? -32.906 -3.651 33.979 1.00 95.44 104 SER A O 1
ATOM 723 N N . GLN A 1 105 ? -31.408 -5.327 33.964 1.00 95.44 105 GLN A N 1
ATOM 724 C CA . GLN A 1 105 ? -32.276 -6.292 34.634 1.00 95.44 105 GLN A CA 1
ATOM 725 C C . GLN A 1 105 ? -32.674 -5.819 36.036 1.00 95.44 105 GLN A C 1
ATOM 727 O O . GLN A 1 105 ? -33.852 -5.887 36.379 1.00 95.44 105 GLN A O 1
ATOM 732 N N . GLY A 1 106 ? -31.717 -5.325 36.825 1.00 92.19 106 GLY A N 1
ATOM 733 C CA . GLY A 1 106 ? -31.954 -4.849 38.186 1.00 92.19 106 GLY A CA 1
ATOM 734 C C . GLY A 1 106 ? -32.815 -3.587 38.262 1.00 92.19 106 GLY A C 1
ATOM 735 O O . GLY A 1 106 ? -33.577 -3.405 39.211 1.00 92.19 106 GLY A O 1
ATOM 736 N N . LEU A 1 107 ? -32.730 -2.726 37.245 1.00 91.06 107 LEU A N 1
ATOM 737 C CA . LEU A 1 107 ? -33.622 -1.577 37.085 1.00 91.06 107 LEU A CA 1
ATOM 738 C C . LEU A 1 107 ? -35.035 -2.018 36.678 1.00 91.06 107 LEU A C 1
ATOM 740 O O . LEU A 1 107 ? -36.012 -1.500 37.211 1.00 91.06 107 LEU A O 1
ATOM 744 N N . ALA A 1 108 ? -35.150 -2.989 35.769 1.00 92.62 108 ALA A N 1
ATOM 745 C CA . ALA A 1 108 ? -36.434 -3.465 35.256 1.00 92.62 108 ALA A CA 1
ATOM 746 C C . ALA A 1 108 ? -37.226 -4.293 36.281 1.00 92.62 108 ALA A C 1
ATOM 748 O O . ALA A 1 108 ? -38.438 -4.135 36.396 1.00 92.62 108 ALA A O 1
ATOM 749 N N . ASN A 1 109 ? -36.557 -5.176 37.028 1.00 91.31 109 ASN A N 1
ATOM 750 C CA . ASN A 1 109 ? -37.197 -6.017 38.044 1.00 91.31 109 ASN A CA 1
ATOM 751 C C . ASN A 1 109 ? -37.286 -5.344 39.426 1.00 91.31 109 ASN A C 1
ATOM 753 O O . ASN A 1 109 ? -37.807 -5.938 40.369 1.00 91.31 109 ASN A O 1
ATOM 757 N N . GLY A 1 110 ? -36.754 -4.127 39.553 1.00 87.75 110 GLY A N 1
ATOM 758 C CA . GLY A 1 110 ? -36.773 -3.344 40.779 1.00 87.75 110 GLY A CA 1
ATOM 759 C C . GLY A 1 110 ? -35.775 -3.782 41.852 1.00 87.75 110 GLY A C 1
ATOM 760 O O . GLY A 1 110 ? -35.782 -3.206 42.933 1.00 87.75 110 GLY A O 1
ATOM 761 N N . SER A 1 111 ? -34.892 -4.757 41.620 1.00 87.06 111 SER A N 1
ATOM 762 C CA . SER A 1 111 ? -33.927 -5.190 42.644 1.00 87.06 111 SER A CA 1
ATOM 763 C C . SER A 1 111 ? -32.940 -4.083 43.041 1.00 87.06 111 SER A C 1
ATOM 765 O O . SER A 1 111 ? -32.518 -4.017 44.197 1.00 87.06 111 SER A O 1
ATOM 767 N N . LEU A 1 112 ? -32.625 -3.177 42.109 1.00 89.81 112 LEU A N 1
ATOM 768 C CA . LEU A 1 112 ? -31.749 -2.023 42.338 1.00 89.81 112 LEU A CA 1
ATOM 769 C C . LEU A 1 112 ? -32.499 -0.745 42.740 1.00 89.81 112 LEU A C 1
ATOM 771 O O . LEU A 1 112 ? -31.853 0.234 43.094 1.00 89.81 112 LEU A O 1
ATOM 775 N N . THR A 1 113 ? -33.833 -0.733 42.671 1.00 88.31 113 THR A N 1
ATOM 776 C CA . THR A 1 113 ? -34.652 0.470 42.919 1.00 88.31 113 THR A CA 1
ATOM 777 C C . THR A 1 113 ? -35.718 0.285 43.997 1.00 88.31 113 THR A C 1
ATOM 779 O O . THR A 1 113 ? -36.345 1.264 44.403 1.00 88.31 113 THR A O 1
ATOM 782 N N . LYS A 1 114 ? -35.941 -0.941 44.491 1.00 90.31 114 LYS A N 1
ATOM 783 C CA . LYS A 1 114 ? -36.892 -1.204 45.575 1.00 90.31 114 LYS A CA 1
ATOM 784 C C . LYS A 1 114 ? -36.428 -0.521 46.859 1.00 90.31 114 LYS A C 1
ATOM 786 O O . LYS A 1 114 ? -35.244 -0.553 47.203 1.00 90.31 114 LYS A O 1
ATOM 791 N N . GLY A 1 115 ? -37.389 0.038 47.586 1.00 88.19 115 GLY A N 1
ATOM 792 C CA . GLY A 1 115 ? -37.183 0.492 48.955 1.00 88.19 115 GLY A CA 1
ATOM 793 C C . GLY A 1 115 ? -37.117 -0.678 49.937 1.00 88.19 115 GLY A C 1
ATOM 794 O O . GLY A 1 115 ? -37.588 -1.780 49.647 1.00 88.19 115 GLY A O 1
ATOM 795 N N . PHE A 1 116 ? -36.554 -0.414 51.115 1.00 91.94 116 PHE A N 1
ATOM 796 C CA . PHE A 1 116 ? -36.556 -1.362 52.226 1.00 91.94 116 PHE A CA 1
ATOM 797 C C . PHE A 1 116 ? -37.982 -1.604 52.732 1.00 91.94 116 PHE A C 1
ATOM 799 O O . PHE A 1 116 ? -38.757 -0.662 52.908 1.00 91.94 116 PHE A O 1
ATOM 806 N N . SER A 1 117 ? -38.322 -2.865 52.983 1.00 91.00 117 SER A N 1
ATOM 807 C CA . SER A 1 117 ? -39.660 -3.285 53.401 1.00 91.00 117 SER A CA 1
ATOM 808 C C . SER A 1 117 ? -39.626 -4.181 54.640 1.00 91.00 117 SER A C 1
ATOM 810 O O . SER A 1 117 ? -38.596 -4.755 54.992 1.00 91.00 117 SER A O 1
ATOM 812 N N . ALA A 1 118 ? -40.783 -4.374 55.280 1.00 85.81 118 ALA A N 1
ATOM 813 C CA . ALA A 1 118 ? -40.909 -5.300 56.407 1.00 85.81 118 ALA A CA 1
ATOM 814 C C . ALA A 1 118 ? -40.497 -6.740 56.041 1.00 85.81 118 ALA A C 1
ATOM 816 O O . ALA A 1 118 ? -39.908 -7.428 56.873 1.00 85.81 118 ALA A O 1
ATOM 817 N N . SER A 1 119 ? -40.736 -7.171 54.795 1.00 87.38 119 SER A N 1
ATOM 818 C CA . SER A 1 119 ? -40.271 -8.474 54.305 1.00 87.38 119 SER A CA 1
ATOM 819 C C . SER A 1 119 ? -38.748 -8.586 54.254 1.00 87.38 119 SER A C 1
ATOM 821 O O . SER A 1 119 ? -38.217 -9.653 54.543 1.00 87.38 119 SER A O 1
ATOM 823 N N . ASP A 1 120 ? -38.037 -7.497 53.950 1.00 88.19 120 ASP A N 1
ATOM 824 C CA . ASP A 1 120 ? -36.568 -7.485 53.945 1.00 88.19 120 ASP A CA 1
ATOM 825 C C . ASP A 1 120 ? -36.006 -7.575 55.364 1.00 88.19 120 ASP A C 1
ATOM 827 O O . ASP A 1 120 ? -35.039 -8.291 55.605 1.00 88.19 120 ASP A O 1
ATOM 831 N N . PHE A 1 121 ? -36.655 -6.903 56.318 1.00 88.25 121 PHE A N 1
ATOM 832 C CA . PHE A 1 121 ? -36.313 -7.016 57.734 1.00 88.25 121 PHE A CA 1
ATOM 833 C C . PHE A 1 121 ? -36.527 -8.440 58.270 1.00 88.25 121 PHE A C 1
ATOM 835 O O . PHE A 1 121 ? -35.680 -8.977 58.977 1.00 88.25 121 PHE A O 1
ATOM 842 N N . GLN A 1 122 ? -37.646 -9.073 57.915 1.00 84.56 122 GLN A N 1
ATOM 843 C CA . GLN A 1 122 ? -37.964 -10.444 58.333 1.00 84.56 122 GLN A CA 1
ATOM 844 C C . GLN A 1 122 ? -37.031 -11.480 57.699 1.00 84.56 122 GLN A C 1
ATOM 846 O O . GLN A 1 122 ? -36.757 -12.511 58.311 1.00 84.56 122 GLN A O 1
ATOM 851 N N . ALA A 1 123 ? -36.541 -11.201 56.491 1.00 83.06 123 ALA A N 1
ATOM 852 C CA . ALA A 1 123 ? -35.561 -12.025 55.802 1.00 83.06 123 ALA A CA 1
ATOM 853 C C . ALA A 1 123 ? -34.129 -11.848 56.342 1.00 83.06 123 ALA A C 1
ATOM 855 O O . ALA A 1 123 ? -33.253 -12.617 55.947 1.00 83.06 123 ALA A O 1
ATOM 856 N N . ASP A 1 124 ? -33.871 -10.877 57.229 1.00 86.38 124 ASP A N 1
ATOM 857 C CA . ASP A 1 124 ? -32.538 -10.629 57.778 1.00 86.38 124 ASP A CA 1
ATOM 858 C C . ASP A 1 124 ? -32.108 -11.762 58.740 1.00 86.38 124 ASP A C 1
ATOM 860 O O . ASP A 1 124 ? -32.645 -11.884 59.851 1.00 86.38 124 ASP A O 1
ATOM 864 N N . PRO A 1 125 ? -31.095 -12.578 58.380 1.00 85.88 125 PRO A N 1
ATOM 865 C CA . PRO A 1 125 ? -30.653 -13.699 59.209 1.00 85.88 125 PRO A CA 1
ATOM 866 C C . PRO A 1 125 ? -30.101 -13.254 60.568 1.00 85.88 125 PRO A C 1
ATOM 868 O O . PRO A 1 125 ? -30.138 -14.012 61.540 1.00 85.88 125 PRO A O 1
ATOM 871 N N . SER A 1 126 ? -29.583 -12.024 60.654 1.00 86.50 126 SER A N 1
ATOM 872 C CA . SER A 1 126 ? -28.983 -11.500 61.880 1.00 86.50 126 SER A CA 1
ATOM 873 C C . SER A 1 126 ? -30.031 -11.144 62.932 1.00 86.50 126 SER A C 1
ATOM 875 O O . SER A 1 126 ? -29.781 -11.368 64.118 1.00 86.50 126 SER A O 1
ATOM 877 N N . TYR A 1 127 ? -31.224 -10.700 62.520 1.00 89.69 127 TYR A N 1
ATOM 878 C CA . TYR A 1 127 ? -32.339 -10.487 63.443 1.00 89.69 127 TYR A CA 1
ATOM 879 C C . TYR A 1 127 ? -32.786 -11.812 64.067 1.00 89.69 127 TYR A C 1
ATOM 881 O O . TYR A 1 127 ? -32.874 -11.916 65.292 1.00 89.69 127 TYR A O 1
ATOM 889 N N . ALA A 1 128 ? -32.993 -12.846 63.243 1.00 87.50 128 ALA A N 1
ATOM 890 C CA . ALA A 1 128 ? -33.381 -14.175 63.715 1.00 87.50 128 ALA A CA 1
ATOM 891 C C . ALA A 1 128 ? -32.340 -14.768 64.680 1.00 87.50 128 ALA A C 1
ATOM 893 O O . ALA A 1 128 ? -32.694 -15.244 65.760 1.00 87.50 128 ALA A O 1
ATOM 894 N N . PHE A 1 129 ? -31.054 -14.674 64.328 1.00 91.19 129 PHE A N 1
ATOM 895 C CA . PHE A 1 129 ? -29.958 -15.151 65.169 1.00 91.19 129 PHE A CA 1
ATOM 896 C C . PHE A 1 129 ? -29.894 -14.422 66.518 1.00 91.19 129 PHE A C 1
ATOM 898 O O . PHE A 1 129 ? -29.869 -15.070 67.566 1.00 91.19 129 PHE A O 1
ATOM 905 N N . ARG A 1 130 ? -29.902 -13.079 66.517 1.00 89.94 130 ARG A N 1
ATOM 906 C CA . ARG A 1 130 ? -29.830 -12.294 67.760 1.00 89.94 130 ARG A CA 1
ATOM 907 C C . ARG A 1 130 ? -31.043 -12.536 68.644 1.00 89.94 130 ARG A C 1
ATOM 909 O O . ARG A 1 130 ? -30.874 -12.736 69.842 1.00 89.94 130 ARG A O 1
ATOM 916 N N . LYS A 1 131 ? -32.239 -12.578 68.053 1.00 90.75 131 LYS A N 1
ATOM 917 C CA . LYS A 1 131 ? -33.483 -12.854 68.775 1.00 90.75 131 LYS A CA 1
ATOM 918 C C . LYS A 1 131 ? -33.417 -14.198 69.489 1.00 90.75 131 LYS A C 1
ATOM 920 O O . LYS A 1 131 ? -33.709 -14.256 70.679 1.00 90.75 131 LYS A O 1
ATOM 925 N N . GLN A 1 132 ? -33.007 -15.252 68.783 1.00 91.94 132 GLN A N 1
ATOM 926 C CA . GLN A 1 132 ? -32.885 -16.586 69.363 1.00 91.94 132 GLN A CA 1
ATOM 927 C C . GLN A 1 132 ? -31.877 -16.601 70.519 1.00 91.94 132 GLN A C 1
ATOM 929 O O . GLN A 1 132 ? -32.226 -16.989 71.629 1.00 91.94 132 GLN A O 1
ATOM 934 N N . GLN A 1 133 ? -30.667 -16.082 70.293 1.00 93.44 133 GLN A N 1
ATOM 935 C CA . GLN A 1 133 ? -29.615 -16.044 71.314 1.00 93.44 133 GLN A CA 1
ATOM 936 C C . GLN A 1 133 ? -30.016 -15.249 72.565 1.00 93.44 133 GLN A C 1
ATOM 938 O O . GLN A 1 133 ? -29.737 -15.673 73.686 1.00 93.44 133 GLN A O 1
ATOM 943 N N . GLY A 1 134 ? -30.692 -14.110 72.402 1.00 92.62 134 GLY A N 1
ATOM 944 C CA . GLY A 1 134 ? -31.144 -13.315 73.541 1.00 92.62 134 GLY A CA 1
ATOM 945 C C . GLY A 1 134 ? -32.281 -13.963 74.326 1.00 92.62 134 GLY A C 1
ATOM 946 O O . GLY A 1 134 ? -32.259 -13.935 75.557 1.00 92.62 134 GLY A O 1
ATOM 947 N N . MET A 1 135 ? -33.248 -14.588 73.643 1.00 92.44 135 MET A N 1
ATOM 948 C CA . MET A 1 135 ? -34.312 -15.344 74.313 1.00 92.44 135 MET A CA 1
ATOM 949 C C . MET A 1 135 ? -33.743 -16.526 75.100 1.00 92.44 135 MET A C 1
ATOM 951 O O . MET A 1 135 ? -34.086 -16.681 76.272 1.00 92.44 135 MET A O 1
ATOM 955 N N . ASP A 1 136 ? -32.843 -17.304 74.494 1.00 93.56 136 ASP A N 1
ATOM 956 C CA . ASP A 1 136 ? -32.202 -18.452 75.141 1.00 93.56 136 ASP A CA 1
ATOM 957 C C . ASP A 1 136 ? -31.406 -18.016 76.382 1.00 93.56 136 ASP A C 1
ATOM 959 O O . ASP A 1 136 ? -31.471 -18.668 77.426 1.00 93.56 136 ASP A O 1
ATOM 963 N N . GLY A 1 137 ? -30.717 -16.870 76.315 1.00 92.12 137 GLY A N 1
ATOM 964 C CA . GLY A 1 137 ? -29.999 -16.286 77.451 1.00 92.12 137 GLY A CA 1
ATOM 965 C C . GLY A 1 137 ? -30.916 -15.863 78.605 1.00 92.12 137 GLY A C 1
ATOM 966 O O . GLY A 1 137 ? -30.670 -16.230 79.759 1.00 92.12 137 GLY A O 1
ATOM 967 N N . ILE A 1 138 ? -32.000 -15.133 78.310 1.00 91.06 138 ILE A N 1
ATOM 968 C CA . ILE A 1 138 ? -32.979 -14.692 79.323 1.00 91.06 138 ILE A CA 1
ATOM 969 C C . ILE A 1 138 ? -33.667 -15.901 79.968 1.00 91.06 138 ILE A C 1
ATOM 971 O O . ILE A 1 138 ? -33.790 -15.966 81.193 1.00 91.06 138 ILE A O 1
ATOM 975 N N . GLN A 1 139 ? -34.085 -16.880 79.164 1.00 91.00 139 GLN A N 1
ATOM 976 C CA . GLN A 1 139 ? -34.744 -18.091 79.652 1.00 91.00 139 GLN A CA 1
ATOM 977 C C . GLN A 1 139 ? -33.798 -18.959 80.485 1.00 91.00 139 GLN A C 1
ATOM 979 O O . GLN A 1 139 ? -34.191 -19.415 81.555 1.00 91.00 139 GLN A O 1
ATOM 984 N N . SER A 1 140 ? -32.541 -19.129 80.067 1.00 91.25 140 SER A N 1
ATOM 985 C CA . SER A 1 140 ? -31.540 -19.882 80.838 1.00 91.25 140 SER A CA 1
ATOM 986 C C . SER A 1 140 ? -31.279 -19.243 82.207 1.00 91.25 140 SER A C 1
ATOM 988 O O . SER A 1 140 ? -31.224 -19.939 83.221 1.00 91.25 140 SER A O 1
ATOM 990 N N . SER A 1 141 ? -31.188 -17.910 82.263 1.00 89.50 141 SER A N 1
ATOM 991 C CA . SER A 1 141 ? -31.017 -17.167 83.519 1.00 89.50 141 SER A CA 1
ATOM 992 C C . SER A 1 141 ? -32.244 -17.276 84.436 1.00 89.50 141 SER A C 1
ATOM 994 O O . SER A 1 141 ? -32.116 -17.518 85.641 1.00 89.50 141 SER A O 1
ATOM 996 N N . ALA A 1 142 ? -33.449 -17.166 83.870 1.00 89.19 142 ALA A N 1
ATOM 997 C CA . ALA A 1 142 ? -34.695 -17.296 84.619 1.00 89.19 142 ALA A CA 1
ATOM 998 C C . ALA A 1 142 ? -34.946 -18.735 85.108 1.00 89.19 142 ALA A C 1
ATOM 1000 O O . ALA A 1 142 ? -35.463 -18.928 86.207 1.00 89.19 142 ALA A O 1
ATOM 1001 N N . ALA A 1 143 ? -34.558 -19.752 84.333 1.00 87.75 143 ALA A N 1
ATOM 1002 C CA . ALA A 1 143 ? -34.629 -21.157 84.733 1.00 87.75 143 ALA A CA 1
ATOM 1003 C C . ALA A 1 143 ? -33.687 -21.461 85.907 1.00 87.75 143 ALA A C 1
ATOM 1005 O O . ALA A 1 143 ? -34.105 -22.094 86.874 1.00 87.75 143 ALA A O 1
ATOM 1006 N N . ALA A 1 144 ? -32.453 -20.944 85.870 1.00 87.69 144 ALA A N 1
ATOM 1007 C CA . ALA A 1 144 ? -31.473 -21.114 86.945 1.00 87.69 144 ALA A CA 1
ATOM 1008 C C . ALA A 1 144 ? -31.903 -20.469 88.278 1.00 87.69 144 ALA A C 1
ATOM 1010 O O . ALA A 1 144 ? -31.477 -20.904 89.344 1.00 87.69 144 ALA A O 1
ATOM 1011 N N . THR A 1 145 ? -32.755 -19.442 88.227 1.00 87.50 145 THR A N 1
ATOM 1012 C CA . THR A 1 145 ? -33.234 -18.685 89.398 1.00 87.50 145 THR A CA 1
ATOM 1013 C C . THR A 1 145 ? -34.665 -19.042 89.820 1.00 87.50 145 THR A C 1
ATOM 1015 O O . THR A 1 145 ? -35.188 -18.461 90.768 1.00 87.50 145 THR A O 1
ATOM 1018 N N . GLY A 1 146 ? -35.313 -20.002 89.146 1.00 84.31 146 GLY A N 1
ATOM 1019 C CA . GLY A 1 146 ? -36.679 -20.448 89.459 1.00 84.31 146 GLY A CA 1
ATOM 1020 C C . GLY A 1 146 ? -37.796 -19.495 89.004 1.00 84.31 146 GLY A C 1
ATOM 1021 O O . GLY A 1 146 ? -38.940 -19.642 89.425 1.00 84.31 146 GLY A O 1
ATOM 1022 N N . GLY A 1 147 ? -37.492 -18.522 88.141 1.00 87.38 147 GLY A N 1
ATOM 1023 C CA . GLY A 1 147 ? -38.409 -17.467 87.695 1.00 87.38 147 GLY A CA 1
ATOM 1024 C C . GLY A 1 147 ? -38.926 -17.610 86.260 1.00 87.38 147 GLY A C 1
ATOM 1025 O O . GLY A 1 147 ? -39.466 -16.639 85.731 1.00 87.38 147 GLY A O 1
ATOM 1026 N N . LEU A 1 148 ? -38.759 -18.765 85.604 1.00 82.94 148 LEU A N 1
ATOM 1027 C CA . LEU A 1 148 ? -38.966 -18.955 84.154 1.00 82.94 148 LEU A CA 1
ATOM 1028 C C . LEU A 1 148 ? -40.350 -18.519 83.621 1.00 82.94 148 LEU A C 1
ATOM 1030 O O . LEU A 1 148 ? -40.442 -18.059 82.488 1.00 82.94 148 LEU A O 1
ATOM 1034 N N . LEU A 1 149 ? -41.405 -18.584 84.441 1.00 82.81 149 LEU A N 1
ATOM 1035 C CA . LEU A 1 149 ? -42.762 -18.113 84.103 1.00 82.81 149 LEU A CA 1
ATOM 1036 C C . LEU A 1 149 ? -43.217 -16.888 84.914 1.00 82.81 149 LEU A C 1
ATOM 1038 O O . LEU A 1 149 ? -44.400 -16.551 84.946 1.00 82.81 149 LEU A O 1
ATOM 1042 N N . SER A 1 150 ? -42.297 -16.207 85.594 1.00 87.06 150 SER A N 1
ATOM 1043 C CA . SER A 1 150 ? -42.647 -15.009 86.350 1.00 87.06 150 SER A CA 1
ATOM 1044 C C . SER A 1 150 ? -43.033 -13.855 85.416 1.00 87.06 150 SER A C 1
ATOM 1046 O O . SER A 1 150 ? -42.506 -13.713 84.308 1.00 87.06 150 SER A O 1
ATOM 1048 N N . GLY A 1 151 ? -43.910 -12.964 85.890 1.00 87.38 151 GLY A N 1
ATOM 1049 C CA . GLY A 1 151 ? -44.238 -11.729 85.170 1.00 87.38 151 GLY A CA 1
ATOM 1050 C C . GLY A 1 151 ? -43.008 -10.853 84.892 1.00 87.38 151 GLY A C 1
ATOM 1051 O O . GLY A 1 151 ? -42.979 -10.137 83.894 1.00 87.38 151 GLY A O 1
ATOM 1052 N N . ALA A 1 152 ? -41.963 -10.958 85.723 1.00 86.81 152 ALA A N 1
ATOM 1053 C CA . ALA A 1 152 ? -40.685 -10.288 85.505 1.00 86.81 152 ALA A CA 1
ATOM 1054 C C . ALA A 1 152 ? -39.948 -10.839 84.270 1.00 86.81 152 ALA A C 1
ATOM 1056 O O . ALA A 1 152 ? -39.487 -10.051 83.447 1.00 86.81 152 ALA A O 1
ATOM 1057 N N . THR A 1 153 ? -39.908 -12.163 84.087 1.00 88.88 153 THR A N 1
ATOM 1058 C CA . THR A 1 153 ? -39.312 -12.810 82.904 1.00 88.88 153 THR A CA 1
ATOM 1059 C C . THR A 1 153 ? -40.093 -12.492 81.630 1.00 88.88 153 THR A C 1
ATOM 1061 O O . THR A 1 153 ? -39.493 -12.143 80.616 1.00 88.88 153 THR A O 1
ATOM 1064 N N . LEU A 1 154 ? -41.432 -12.528 81.678 1.00 87.69 154 LEU A N 1
ATOM 1065 C CA . LEU A 1 154 ? -42.276 -12.136 80.540 1.00 87.69 154 LEU A CA 1
ATOM 1066 C C . LEU A 1 154 ? -42.076 -10.662 80.160 1.00 87.69 154 LEU A C 1
ATOM 1068 O O . LEU A 1 154 ? -41.976 -10.335 78.978 1.00 87.69 154 LEU A O 1
ATOM 1072 N N . LYS A 1 155 ? -41.959 -9.770 81.152 1.00 89.69 155 LYS A N 1
ATOM 1073 C CA . LYS A 1 155 ? -41.636 -8.355 80.930 1.00 89.69 155 LYS A CA 1
ATOM 1074 C C . LYS A 1 155 ? -40.241 -8.183 80.325 1.00 89.69 155 LYS A C 1
ATOM 1076 O O . LYS A 1 155 ? -40.093 -7.405 79.390 1.00 89.69 155 LYS A O 1
ATOM 1081 N N . ALA A 1 156 ? -39.241 -8.921 80.809 1.00 89.12 156 ALA A N 1
ATOM 1082 C CA . ALA A 1 156 ? -37.881 -8.882 80.273 1.00 89.12 156 ALA A CA 1
ATOM 1083 C C . ALA A 1 156 ? -37.821 -9.358 78.813 1.00 89.12 156 ALA A C 1
ATOM 1085 O O . ALA A 1 156 ? -37.216 -8.685 77.984 1.00 89.12 156 ALA A O 1
ATOM 1086 N N . LEU A 1 157 ? -38.505 -10.458 78.476 1.00 90.25 157 LEU A N 1
ATOM 1087 C CA . LEU A 1 157 ? -38.613 -10.955 77.100 1.00 90.25 157 LEU A CA 1
ATOM 1088 C C . LEU A 1 157 ? -39.349 -9.966 76.183 1.00 90.25 157 LEU A C 1
ATOM 1090 O O . LEU A 1 157 ? -38.906 -9.737 75.059 1.00 90.25 157 LEU A O 1
ATOM 1094 N N . ASN A 1 158 ? -40.448 -9.356 76.643 1.00 88.94 158 ASN A N 1
ATOM 1095 C CA . ASN A 1 158 ? -41.186 -8.355 75.861 1.00 88.94 158 ASN A CA 1
ATOM 1096 C C . ASN A 1 158 ? -40.370 -7.080 75.619 1.00 88.94 158 ASN A C 1
ATOM 1098 O O . ASN A 1 158 ? -40.344 -6.583 74.490 1.00 88.94 158 ASN A O 1
ATOM 1102 N N . ASN A 1 159 ? -39.681 -6.578 76.646 1.00 91.19 159 ASN A N 1
ATOM 1103 C CA . ASN A 1 159 ? -38.790 -5.427 76.516 1.00 91.19 159 ASN A CA 1
ATOM 1104 C C . ASN A 1 159 ? -37.645 -5.746 75.545 1.00 91.19 159 ASN A C 1
ATOM 1106 O O . ASN A 1 159 ? -37.456 -5.023 74.574 1.00 91.19 159 ASN A O 1
ATOM 1110 N N . TYR A 1 160 ? -36.972 -6.889 75.727 1.00 92.00 160 TYR A N 1
ATOM 1111 C CA . TYR A 1 160 ? -35.895 -7.334 74.841 1.00 92.00 160 TYR A CA 1
ATOM 1112 C C . TYR A 1 160 ? -36.347 -7.446 73.381 1.00 92.00 160 TYR A C 1
ATOM 1114 O O . TYR A 1 160 ? -35.684 -6.918 72.494 1.00 92.00 160 TYR A O 1
ATOM 1122 N N . ASN A 1 161 ? -37.488 -8.089 73.116 1.00 88.56 161 ASN A N 1
ATOM 1123 C CA . ASN A 1 161 ? -38.006 -8.236 71.754 1.00 88.56 161 ASN A CA 1
ATOM 1124 C C . ASN A 1 161 ? -38.346 -6.884 71.104 1.00 88.56 161 ASN A C 1
ATOM 1126 O O . ASN A 1 161 ? -38.097 -6.711 69.910 1.00 88.56 161 ASN A O 1
ATOM 1130 N N . SER A 1 162 ? -38.901 -5.940 71.871 1.00 85.88 162 SER A N 1
ATOM 1131 C CA . SER A 1 162 ? -39.278 -4.605 71.379 1.00 85.88 162 SER A CA 1
ATOM 1132 C C . SER A 1 162 ? -38.049 -3.736 71.084 1.00 85.88 162 SER A C 1
ATOM 1134 O O . SER A 1 162 ? -37.966 -3.110 70.021 1.00 85.88 162 SER A O 1
ATOM 1136 N N . ASP A 1 163 ? -37.064 -3.752 71.985 1.00 89.06 163 ASP A N 1
ATOM 1137 C CA . ASP A 1 163 ? -35.809 -3.010 71.839 1.00 89.06 163 ASP A CA 1
ATOM 1138 C C . ASP A 1 163 ? -34.950 -3.589 70.705 1.00 89.06 163 ASP A C 1
ATOM 1140 O O . ASP A 1 163 ? -34.442 -2.846 69.860 1.00 89.06 163 ASP A O 1
ATOM 1144 N N . LEU A 1 164 ? -34.851 -4.923 70.624 1.00 89.62 164 LEU A N 1
ATOM 1145 C CA . LEU A 1 164 ? -34.128 -5.622 69.562 1.00 89.62 164 LEU A CA 1
ATOM 1146 C C . LEU A 1 164 ? -34.736 -5.333 68.188 1.00 89.62 164 LEU A C 1
ATOM 1148 O O . LEU A 1 164 ? -33.995 -5.083 67.243 1.00 89.62 164 LEU A O 1
ATOM 1152 N N . ALA A 1 165 ? -36.067 -5.356 68.058 1.00 86.00 165 ALA A N 1
ATOM 1153 C CA . ALA A 1 165 ? -36.728 -5.080 66.785 1.00 86.00 165 ALA A CA 1
ATOM 1154 C C . ALA A 1 165 ? -36.409 -3.668 66.269 1.00 86.00 165 ALA A C 1
ATOM 1156 O O . ALA A 1 165 ? -36.100 -3.508 65.091 1.00 86.00 165 ALA A O 1
ATOM 1157 N N . SER A 1 166 ? -36.414 -2.661 67.148 1.00 86.12 166 SER A N 1
ATOM 1158 C CA . SER A 1 166 ? -36.107 -1.273 66.774 1.00 86.12 166 SER A CA 1
ATOM 1159 C C . SER A 1 166 ? -34.646 -1.095 66.347 1.00 86.12 166 SER A C 1
ATOM 1161 O O . SER A 1 166 ? -34.367 -0.450 65.335 1.00 86.12 166 SER A O 1
ATOM 1163 N N . GLN A 1 167 ? -33.708 -1.698 67.086 1.00 88.62 167 GLN A N 1
ATOM 1164 C CA . GLN A 1 167 ? -32.279 -1.638 66.763 1.00 88.62 167 GLN A CA 1
ATOM 1165 C C . GLN A 1 167 ? -31.952 -2.399 65.475 1.00 88.62 167 GLN A C 1
ATOM 1167 O O . GLN A 1 167 ? -31.277 -1.872 64.587 1.00 88.62 167 GLN A O 1
ATOM 1172 N N . GLU A 1 168 ? -32.458 -3.625 65.339 1.00 91.50 168 GLU A N 1
ATOM 1173 C CA . GLU A 1 168 ? -32.170 -4.449 64.171 1.00 91.50 168 GLU A CA 1
ATOM 1174 C C . GLU A 1 168 ? -32.856 -3.931 62.910 1.00 91.50 168 GLU A C 1
ATOM 1176 O O . GLU A 1 168 ? -32.284 -4.095 61.839 1.00 91.50 168 GLU A O 1
ATOM 1181 N N . TYR A 1 169 ? -34.010 -3.259 62.998 1.00 90.62 169 TYR A N 1
ATOM 1182 C CA . TYR A 1 169 ? -34.633 -2.638 61.825 1.00 90.62 169 TYR A CA 1
ATOM 1183 C C . TYR A 1 169 ? -33.726 -1.560 61.218 1.00 90.62 169 TYR A C 1
ATOM 1185 O O . TYR A 1 169 ? -33.499 -1.548 60.008 1.00 90.62 169 TYR A O 1
ATOM 1193 N N . GLY A 1 170 ? -33.142 -0.696 62.057 1.00 90.31 170 GLY A N 1
ATOM 1194 C CA . GLY A 1 170 ? -32.162 0.299 61.613 1.00 90.31 170 GLY A CA 1
ATOM 1195 C C . GLY A 1 170 ? -30.896 -0.341 61.034 1.00 90.31 170 GLY A C 1
ATOM 1196 O O . GLY A 1 170 ? -30.416 0.068 59.976 1.00 90.31 170 GLY A O 1
ATOM 1197 N N . ASN A 1 171 ? -30.380 -1.392 61.680 1.00 90.94 171 ASN A N 1
ATOM 1198 C CA . ASN A 1 171 ? -29.209 -2.127 61.195 1.00 90.94 171 ASN A CA 1
ATOM 1199 C C . ASN A 1 171 ? -29.473 -2.828 59.850 1.00 90.94 171 ASN A C 1
ATOM 1201 O O . ASN A 1 171 ? -28.623 -2.782 58.958 1.00 90.94 171 ASN A O 1
ATOM 1205 N N . ALA A 1 172 ? -30.643 -3.450 59.693 1.00 91.56 172 ALA A N 1
ATOM 1206 C CA . ALA A 1 172 ? -31.071 -4.132 58.477 1.00 91.56 172 ALA A CA 1
ATOM 1207 C C . ALA A 1 172 ? -31.272 -3.146 57.323 1.00 91.56 172 ALA A C 1
ATOM 1209 O O . ALA A 1 172 ? -30.781 -3.392 56.224 1.00 91.56 172 ALA A O 1
ATOM 1210 N N . TYR A 1 173 ? -31.899 -1.995 57.585 1.00 92.12 173 TYR A N 1
ATOM 1211 C CA . TYR A 1 173 ? -32.027 -0.915 56.607 1.00 92.12 173 TYR A CA 1
ATOM 1212 C C . TYR A 1 173 ? -30.658 -0.427 56.114 1.00 92.12 173 TYR A C 1
ATOM 1214 O O . TYR A 1 173 ? -30.428 -0.330 54.907 1.00 92.12 173 TYR A O 1
ATOM 1222 N N . ASN A 1 174 ? -29.726 -0.161 57.037 1.00 92.12 174 ASN A N 1
ATOM 1223 C CA . ASN A 1 174 ? -28.380 0.298 56.690 1.00 92.12 174 ASN A CA 1
ATOM 1224 C C . ASN A 1 174 ? -27.627 -0.740 55.848 1.00 92.12 174 ASN A C 1
ATOM 1226 O O . ASN A 1 174 ? -27.005 -0.377 54.851 1.00 92.12 174 ASN A O 1
ATOM 1230 N N . ARG A 1 175 ? -27.706 -2.031 56.206 1.00 91.00 175 ARG A N 1
ATOM 1231 C CA . ARG A 1 175 ? -27.135 -3.123 55.400 1.00 91.00 175 ARG A CA 1
ATOM 1232 C C . ARG A 1 175 ? -27.758 -3.179 54.010 1.00 91.00 175 ARG A C 1
ATOM 1234 O O . ARG A 1 175 ? -27.026 -3.134 53.030 1.00 91.00 175 ARG A O 1
ATOM 1241 N N . PHE A 1 176 ? -29.088 -3.199 53.929 1.00 91.88 176 PHE A N 1
ATOM 1242 C CA . PHE A 1 176 ? -29.824 -3.244 52.668 1.00 91.88 176 PHE A CA 1
ATOM 1243 C C . PHE A 1 176 ? -29.419 -2.099 51.728 1.00 91.88 176 PHE A C 1
ATOM 1245 O O . PHE A 1 176 ? -29.070 -2.333 50.571 1.00 91.88 176 PHE A O 1
ATOM 1252 N N . SER A 1 177 ? -29.411 -0.867 52.242 1.00 91.12 177 SER A N 1
ATOM 1253 C CA . SER A 1 177 ? -29.035 0.324 51.475 1.00 91.12 177 SER A CA 1
ATOM 1254 C C . SER A 1 177 ? -27.575 0.266 51.005 1.00 91.12 177 SER A C 1
ATOM 1256 O O . SER A 1 177 ? -27.276 0.549 49.840 1.00 91.12 177 SER A O 1
ATOM 1258 N N . ASN A 1 178 ? -26.662 -0.172 51.880 1.00 92.81 178 ASN A N 1
ATOM 1259 C CA . ASN A 1 178 ? -25.249 -0.337 51.543 1.00 92.81 178 ASN A CA 1
ATOM 1260 C C . ASN A 1 178 ? -25.035 -1.418 50.476 1.00 92.81 178 ASN A C 1
ATOM 1262 O O . ASN A 1 178 ? -24.292 -1.192 49.525 1.00 92.81 178 ASN A O 1
ATOM 1266 N N . ASP A 1 179 ? -25.693 -2.570 50.588 1.00 91.19 179 ASP A N 1
ATOM 1267 C CA . ASP A 1 179 ? -25.554 -3.679 49.641 1.00 91.19 179 ASP A CA 1
ATOM 1268 C C . ASP A 1 179 ? -26.106 -3.319 48.259 1.00 91.19 179 ASP A C 1
ATOM 1270 O O . ASP A 1 179 ? -25.467 -3.599 47.236 1.00 91.19 179 ASP A O 1
ATOM 1274 N N . GLN A 1 180 ? -27.256 -2.640 48.215 1.00 91.38 180 GLN A N 1
ATOM 1275 C CA . GLN A 1 180 ? -27.844 -2.143 46.972 1.00 91.38 180 GLN A CA 1
ATOM 1276 C C . GLN A 1 180 ? -26.919 -1.111 46.307 1.00 91.38 180 GLN A C 1
ATOM 1278 O O . GLN A 1 180 ? -26.590 -1.247 45.126 1.00 91.38 180 GLN A O 1
ATOM 1283 N N . THR A 1 181 ? -26.415 -0.144 47.081 1.00 92.50 181 THR A N 1
ATOM 1284 C CA . THR A 1 181 ? -25.473 0.883 46.606 1.00 92.50 181 THR A CA 1
ATOM 1285 C C . THR A 1 181 ? -24.165 0.266 46.104 1.00 92.50 181 THR A C 1
ATOM 1287 O O . THR A 1 181 ? -23.693 0.600 45.018 1.00 92.50 181 THR A O 1
ATOM 1290 N N . ASN A 1 182 ? -23.589 -0.685 46.843 1.00 94.50 182 ASN A N 1
ATOM 1291 C CA . ASN A 1 182 ? -22.360 -1.380 46.456 1.00 94.50 182 ASN A CA 1
ATOM 1292 C C . ASN A 1 182 ? -22.543 -2.198 45.175 1.00 94.50 182 ASN A C 1
ATOM 1294 O O . ASN A 1 182 ? -21.664 -2.204 44.310 1.00 94.50 182 ASN A O 1
ATOM 1298 N N . THR A 1 183 ? -23.685 -2.875 45.033 1.00 93.81 183 THR A N 1
ATOM 1299 C CA . THR A 1 183 ? -24.015 -3.641 43.826 1.00 93.81 183 THR A CA 1
ATOM 1300 C C . THR A 1 183 ? -24.143 -2.718 42.621 1.00 93.81 183 THR A C 1
ATOM 1302 O O . THR A 1 183 ? -23.503 -2.965 41.597 1.00 93.81 183 THR A O 1
ATOM 1305 N N . PHE A 1 184 ? -24.893 -1.623 42.758 1.00 95.00 184 PHE A N 1
ATOM 1306 C CA . PHE A 1 184 ? -25.024 -0.619 41.708 1.00 95.00 184 PHE A CA 1
ATOM 1307 C C . PHE A 1 184 ? -23.664 -0.029 41.319 1.00 95.00 184 PHE A C 1
ATOM 1309 O O . PHE A 1 184 ? -23.310 -0.050 40.144 1.00 95.00 184 PHE A O 1
ATOM 1316 N N . ASN A 1 185 ? -22.858 0.417 42.288 1.00 95.50 185 ASN A N 1
ATOM 1317 C CA . ASN A 1 185 ? -21.550 1.026 42.034 1.00 95.50 185 ASN A CA 1
ATOM 1318 C C . ASN A 1 185 ? -20.587 0.072 41.319 1.00 95.50 185 AS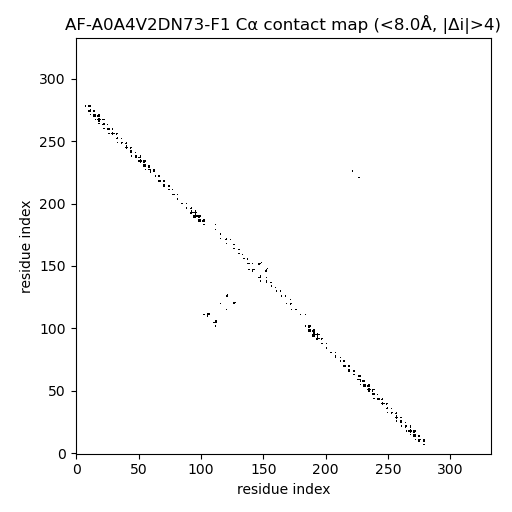N A C 1
ATOM 1320 O O . ASN A 1 185 ? -19.878 0.490 40.402 1.00 95.50 185 ASN A O 1
ATOM 1324 N N . ARG A 1 186 ? -20.574 -1.215 41.692 1.00 95.88 186 ARG A N 1
ATOM 1325 C CA . ARG A 1 186 ? -19.766 -2.236 41.007 1.00 95.88 186 ARG A CA 1
ATOM 1326 C C . ARG A 1 186 ? -20.213 -2.413 39.559 1.00 95.88 186 ARG A C 1
ATOM 1328 O O . ARG A 1 186 ? -19.379 -2.326 38.664 1.00 95.88 186 ARG A O 1
ATOM 1335 N N . LEU A 1 187 ? -21.513 -2.604 39.324 1.00 95.88 187 LEU A N 1
ATOM 1336 C CA . LEU A 1 187 ? -22.057 -2.768 37.972 1.00 95.88 187 LEU A CA 1
ATOM 1337 C C . LEU A 1 187 ? -21.830 -1.522 37.111 1.00 95.88 187 LEU A C 1
ATOM 1339 O O . LEU A 1 187 ? -21.380 -1.648 35.976 1.00 95.88 187 LEU A O 1
ATOM 1343 N N . ALA A 1 188 ? -22.071 -0.329 37.654 1.00 95.31 188 ALA A N 1
ATOM 1344 C CA . ALA A 1 188 ? -21.864 0.939 36.963 1.00 95.31 188 ALA A CA 1
ATOM 1345 C C . ALA A 1 188 ? -20.385 1.170 36.617 1.00 95.31 188 ALA A C 1
ATOM 1347 O O . ALA A 1 188 ? -20.072 1.536 35.486 1.00 95.31 188 ALA A O 1
ATOM 1348 N N . THR A 1 189 ? -19.464 0.886 37.546 1.00 96.81 189 THR A N 1
ATOM 1349 C CA . THR A 1 189 ? -18.015 0.976 37.290 1.00 96.81 189 THR A CA 1
ATOM 1350 C C . THR A 1 189 ? -17.600 0.016 36.177 1.00 96.81 189 THR A C 1
ATOM 1352 O O . THR A 1 189 ? -16.881 0.395 35.254 1.00 96.81 189 THR A O 1
ATOM 1355 N N . THR A 1 190 ? -18.085 -1.226 36.217 1.00 95.62 190 THR A N 1
ATOM 1356 C CA . THR A 1 190 ? -17.777 -2.233 35.200 1.00 95.62 190 THR A CA 1
ATOM 1357 C C . THR A 1 190 ? -18.377 -1.903 33.833 1.00 95.62 190 THR A C 1
ATOM 1359 O O . THR A 1 190 ? -17.690 -2.031 32.820 1.00 95.62 190 THR A O 1
ATOM 1362 N N . ALA A 1 191 ? -19.619 -1.422 33.791 1.00 96.94 191 ALA A N 1
ATOM 1363 C CA . ALA A 1 191 ? -20.240 -0.915 32.571 1.00 96.94 191 ALA A CA 1
ATOM 1364 C C . ALA A 1 191 ? -19.440 0.266 31.993 1.00 96.94 191 ALA A C 1
ATOM 1366 O O . ALA A 1 191 ? -19.164 0.296 30.794 1.00 96.94 191 ALA A O 1
ATOM 1367 N N . GLY A 1 192 ? -18.972 1.180 32.852 1.00 96.00 192 GLY A N 1
ATOM 1368 C CA . GLY A 1 192 ? -18.113 2.302 32.470 1.00 96.00 192 GLY A CA 1
ATOM 1369 C C . GLY A 1 192 ? -16.777 1.872 31.856 1.00 96.00 192 GLY A C 1
ATOM 1370 O O . GLY A 1 192 ? -16.338 2.466 30.870 1.00 96.00 192 GLY A O 1
ATOM 1371 N N . MET A 1 193 ? -16.154 0.799 32.361 1.00 95.56 193 MET A N 1
ATOM 1372 C CA . MET A 1 193 ? -14.963 0.214 31.724 1.00 95.56 193 MET A CA 1
ATOM 1373 C C . MET A 1 193 ? -15.264 -0.274 30.301 1.00 95.56 193 MET A C 1
ATOM 1375 O O . MET A 1 193 ? -14.491 0.003 29.385 1.00 95.56 193 MET A O 1
ATOM 1379 N N . GLY A 1 194 ? -16.401 -0.946 30.091 1.00 96.50 194 GLY A N 1
ATOM 1380 C CA . GLY A 1 194 ? -16.829 -1.379 28.757 1.00 96.50 194 GLY A CA 1
ATOM 1381 C C . GLY A 1 194 ? -17.119 -0.218 27.811 1.00 96.50 194 GLY A C 1
ATOM 1382 O O . GLY A 1 194 ? -16.711 -0.251 26.653 1.00 96.50 194 GLY A O 1
ATOM 1383 N N . GLN A 1 195 ? -17.757 0.843 28.306 1.00 96.12 195 GLN A N 1
ATOM 1384 C CA . GLN A 1 195 ? -17.976 2.067 27.536 1.00 96.12 195 GLN A CA 1
ATOM 1385 C C . GLN A 1 195 ? -16.645 2.712 27.119 1.00 96.12 195 GLN A C 1
ATOM 1387 O O . GLN A 1 195 ? -16.485 3.116 25.967 1.00 96.12 195 GLN A O 1
ATOM 1392 N N . ASN A 1 196 ? -15.667 2.790 28.027 1.00 96.06 196 ASN A N 1
ATOM 1393 C CA . ASN A 1 196 ? -14.341 3.316 27.708 1.00 96.06 196 ASN A CA 1
ATOM 1394 C C . ASN A 1 196 ? -13.630 2.450 26.654 1.00 96.06 196 ASN A C 1
ATOM 1396 O O . ASN A 1 196 ? -13.088 2.981 25.683 1.00 96.06 196 ASN A O 1
ATOM 1400 N N . ALA A 1 197 ? -13.711 1.125 26.794 1.00 96.38 197 ALA A N 1
ATOM 1401 C CA . ALA A 1 197 ? -13.179 0.181 25.820 1.00 96.38 197 ALA A CA 1
ATOM 1402 C C . ALA A 1 197 ? -13.801 0.375 24.426 1.00 96.38 197 ALA A C 1
ATOM 1404 O O . ALA A 1 197 ? -13.080 0.467 23.428 1.00 96.38 197 ALA A O 1
ATOM 1405 N N . ALA A 1 198 ? -15.127 0.533 24.359 1.00 95.38 198 ALA A N 1
ATOM 1406 C CA . ALA A 1 198 ? -15.858 0.802 23.121 1.00 95.38 198 ALA A CA 1
ATOM 1407 C C . ALA A 1 198 ? -15.437 2.127 22.472 1.00 95.38 198 ALA A C 1
ATOM 1409 O O . ALA A 1 198 ? -15.173 2.165 21.270 1.00 95.38 198 ALA A O 1
ATOM 1410 N N . ASN A 1 199 ? -15.287 3.195 23.260 1.00 96.25 199 ASN A N 1
ATOM 1411 C CA . ASN A 1 199 ? -14.811 4.488 22.763 1.00 96.25 199 ASN A CA 1
ATOM 1412 C C . ASN A 1 199 ? -13.390 4.389 22.192 1.00 96.25 199 ASN A C 1
ATOM 1414 O O . ASN A 1 199 ? -13.122 4.873 21.092 1.00 96.25 199 ASN A O 1
ATOM 1418 N N . ASN A 1 200 ? -12.484 3.712 22.902 1.00 95.19 200 ASN A N 1
ATOM 1419 C CA . ASN A 1 200 ? -11.125 3.471 22.420 1.00 95.19 200 ASN A CA 1
ATOM 1420 C C . ASN A 1 200 ? -11.127 2.647 21.121 1.00 95.19 200 ASN A C 1
ATOM 1422 O O . ASN A 1 200 ? -10.401 2.977 20.185 1.00 95.19 200 ASN A O 1
ATOM 1426 N N . MET A 1 201 ? -11.977 1.618 21.023 1.00 95.56 201 MET A N 1
ATOM 1427 C CA . MET A 1 201 ? -12.127 0.816 19.804 1.00 95.56 201 MET A CA 1
ATOM 1428 C C . MET A 1 201 ? -12.634 1.645 18.624 1.00 95.56 201 MET A C 1
ATOM 1430 O O . MET A 1 201 ? -12.098 1.551 17.519 1.00 95.56 201 MET A O 1
ATOM 1434 N N . SER A 1 202 ? -13.638 2.489 18.863 1.00 96.69 202 SER A N 1
ATOM 1435 C CA . SER A 1 202 ? -14.192 3.389 17.853 1.00 96.69 202 SER A CA 1
ATOM 1436 C C . SER A 1 202 ? -13.129 4.357 17.330 1.00 96.69 202 SER A C 1
ATOM 1438 O O . SER A 1 202 ? -12.979 4.512 16.119 1.00 96.69 202 SER A O 1
ATOM 1440 N N . ASN A 1 203 ? -12.327 4.946 18.222 1.00 96.25 203 ASN A N 1
ATOM 1441 C CA . ASN A 1 203 ? -11.228 5.834 17.839 1.00 96.25 203 ASN A CA 1
ATOM 1442 C C . ASN A 1 203 ? -10.156 5.109 17.014 1.00 96.25 203 ASN A C 1
ATOM 1444 O O . ASN A 1 203 ? -9.716 5.630 15.990 1.00 96.25 203 ASN A O 1
ATOM 1448 N N . MET A 1 204 ? -9.742 3.902 17.412 1.00 96.19 204 MET A N 1
ATOM 1449 C CA . MET A 1 204 ? -8.781 3.109 16.631 1.00 96.19 204 MET A CA 1
ATOM 1450 C C . MET A 1 204 ? -9.333 2.753 15.249 1.00 96.19 204 MET A C 1
ATOM 1452 O O . MET A 1 204 ? -8.626 2.891 14.254 1.00 96.19 204 MET A O 1
ATOM 1456 N N . THR A 1 205 ? -10.605 2.361 15.177 1.00 97.06 205 THR A N 1
ATOM 1457 C CA . THR A 1 205 ? -11.282 2.028 13.917 1.00 97.06 205 THR A CA 1
ATOM 1458 C C . THR A 1 205 ? -11.331 3.232 12.981 1.00 97.06 205 THR A C 1
ATOM 1460 O O . THR A 1 205 ? -10.991 3.106 11.807 1.00 97.06 205 THR A O 1
ATOM 1463 N N . TYR A 1 206 ? -11.682 4.412 13.500 1.00 97.62 206 TYR A N 1
ATOM 1464 C CA . TYR A 1 206 ? -11.720 5.646 12.718 1.00 97.62 206 TYR A CA 1
ATOM 1465 C C . TYR A 1 206 ? -10.335 6.035 12.182 1.00 97.62 206 TYR A C 1
ATOM 1467 O O . TYR A 1 206 ? -10.184 6.318 10.994 1.00 97.62 206 TYR A O 1
ATOM 1475 N N . ASN A 1 207 ? -9.301 5.983 13.028 1.00 96.31 207 ASN A N 1
ATOM 1476 C CA . ASN A 1 207 ? -7.925 6.253 12.603 1.00 96.31 207 ASN A CA 1
ATOM 1477 C C . ASN A 1 207 ? -7.448 5.245 11.548 1.00 96.31 207 ASN A C 1
ATOM 1479 O O . ASN A 1 207 ? -6.844 5.632 10.550 1.00 96.31 207 ASN A O 1
ATOM 1483 N N . ASN A 1 208 ? -7.763 3.960 11.727 1.00 97.69 208 ASN A N 1
ATOM 1484 C CA . ASN A 1 208 ? -7.425 2.918 10.764 1.00 97.69 208 ASN A CA 1
ATOM 1485 C C . ASN A 1 208 ? -8.113 3.140 9.408 1.00 97.69 208 ASN A C 1
ATOM 1487 O O . ASN A 1 208 ? -7.457 3.084 8.370 1.00 97.69 208 ASN A O 1
ATOM 1491 N N . ALA A 1 209 ? -9.413 3.444 9.414 1.00 97.50 209 ALA A N 1
ATOM 1492 C CA . ALA A 1 209 ? -10.171 3.751 8.204 1.00 97.50 209 ALA A CA 1
ATOM 1493 C C . ALA A 1 209 ? -9.618 4.991 7.483 1.00 97.50 209 ALA A C 1
ATOM 1495 O O . ALA A 1 209 ? -9.453 4.966 6.265 1.00 97.50 209 ALA A O 1
ATOM 1496 N N . SER A 1 210 ? -9.260 6.040 8.231 1.00 97.75 210 SER A N 1
ATOM 1497 C CA . SER A 1 210 ? -8.611 7.239 7.689 1.00 97.75 210 SER A CA 1
ATOM 1498 C C . SER A 1 210 ? -7.268 6.911 7.026 1.00 97.75 210 SER A C 1
ATOM 1500 O O . SER A 1 210 ? -7.014 7.323 5.896 1.00 97.75 210 SER A O 1
ATOM 1502 N N . ASN A 1 211 ? -6.428 6.092 7.667 1.00 97.12 211 ASN A N 1
ATOM 1503 C CA . ASN A 1 211 ? -5.149 5.662 7.094 1.00 97.12 211 ASN A CA 1
ATOM 1504 C C . ASN A 1 211 ? -5.329 4.846 5.806 1.00 97.12 211 ASN A C 1
ATOM 1506 O O . ASN A 1 211 ? -4.627 5.089 4.826 1.00 97.12 211 ASN A O 1
ATOM 1510 N N . ILE A 1 212 ? -6.296 3.925 5.774 1.00 97.75 212 ILE A N 1
ATOM 1511 C CA . ILE A 1 212 ? -6.623 3.152 4.566 1.00 97.75 212 ILE A CA 1
ATOM 1512 C C . ILE A 1 212 ? -7.118 4.076 3.442 1.00 97.75 212 ILE A C 1
ATOM 1514 O O . ILE A 1 212 ? -6.682 3.935 2.299 1.00 97.75 212 ILE A O 1
ATOM 1518 N N . ALA A 1 213 ? -7.976 5.050 3.750 1.00 97.62 213 ALA A N 1
ATOM 1519 C CA . ALA A 1 213 ? -8.461 6.018 2.768 1.00 97.62 213 ALA A CA 1
ATOM 1520 C C . ALA A 1 213 ? -7.320 6.882 2.200 1.00 97.62 213 ALA A C 1
ATOM 1522 O O . ALA A 1 213 ? -7.222 7.054 0.984 1.00 97.62 213 ALA A O 1
ATOM 1523 N N . ASN A 1 214 ? -6.411 7.361 3.055 1.00 97.19 214 ASN A N 1
ATOM 1524 C CA . ASN A 1 214 ? -5.226 8.115 2.635 1.00 97.19 214 ASN A CA 1
ATOM 1525 C C . ASN A 1 214 ? -4.297 7.278 1.747 1.00 97.19 214 ASN A C 1
ATOM 1527 O O . ASN A 1 214 ? -3.805 7.764 0.725 1.00 97.19 214 ASN A O 1
ATOM 1531 N N . ASN A 1 215 ? -4.097 6.006 2.094 1.00 96.62 215 ASN A N 1
ATOM 1532 C CA . ASN A 1 215 ? -3.357 5.056 1.270 1.00 96.62 215 ASN A CA 1
ATOM 1533 C C . ASN A 1 215 ? -3.999 4.896 -0.114 1.00 96.62 215 ASN A C 1
ATOM 1535 O O . ASN A 1 215 ? -3.304 4.933 -1.126 1.00 96.62 215 ASN A O 1
ATOM 1539 N N . GLN A 1 216 ? -5.325 4.772 -0.175 1.00 94.75 216 GLN A N 1
ATOM 1540 C CA . GLN A 1 216 ? -6.051 4.603 -1.432 1.00 94.75 216 GLN A CA 1
ATOM 1541 C C . GLN A 1 216 ? -6.027 5.862 -2.311 1.00 94.75 216 GLN A C 1
ATOM 1543 O O . GLN A 1 216 ? -5.852 5.764 -3.530 1.00 94.75 216 GLN A O 1
ATOM 1548 N N . ALA A 1 217 ? -6.139 7.047 -1.708 1.00 96.12 217 ALA A N 1
ATOM 1549 C CA . ALA A 1 217 ? -5.966 8.315 -2.411 1.00 96.12 217 ALA A CA 1
ATOM 1550 C C . ALA A 1 217 ? -4.539 8.452 -2.970 1.00 96.12 217 ALA A C 1
ATOM 1552 O O . ALA A 1 217 ? -4.361 8.790 -4.141 1.00 96.12 217 ALA A O 1
ATOM 1553 N N . SER A 1 218 ? -3.529 8.100 -2.167 1.00 95.00 218 SER A N 1
ATOM 1554 C CA . SER A 1 218 ? -2.117 8.133 -2.572 1.00 95.00 218 SER A CA 1
ATOM 1555 C C . SER A 1 218 ? -1.834 7.177 -3.731 1.00 95.00 218 SER A C 1
ATOM 1557 O O . SER A 1 218 ? -1.225 7.573 -4.722 1.00 95.00 218 SER A O 1
ATOM 1559 N N . LEU A 1 219 ? -2.335 5.940 -3.653 1.00 94.38 219 LEU A N 1
ATOM 1560 C CA . LEU A 1 219 ? -2.245 4.957 -4.733 1.00 94.38 219 LEU A CA 1
ATOM 1561 C C . LEU A 1 219 ? -2.870 5.490 -6.027 1.00 94.38 219 LEU A C 1
ATOM 1563 O O . LEU A 1 219 ? -2.245 5.430 -7.083 1.00 94.38 219 LEU A O 1
ATOM 1567 N N . THR A 1 220 ? -4.073 6.062 -5.941 1.00 92.25 220 THR A N 1
ATOM 1568 C CA . THR A 1 220 ? -4.770 6.638 -7.101 1.00 92.25 220 THR A CA 1
ATOM 1569 C C . THR A 1 220 ? -3.945 7.752 -7.742 1.00 92.25 220 THR A C 1
ATOM 1571 O O . THR A 1 220 ? -3.811 7.803 -8.966 1.00 92.25 220 THR A O 1
ATOM 1574 N N . GLN A 1 221 ? -3.337 8.619 -6.928 1.00 91.12 221 GLN A N 1
ATOM 1575 C CA . GLN A 1 221 ? -2.479 9.693 -7.413 1.00 91.12 221 GLN A CA 1
ATOM 1576 C C . GLN A 1 221 ? -1.192 9.158 -8.060 1.00 91.12 221 GLN A C 1
ATOM 1578 O O . GLN A 1 221 ? -0.739 9.711 -9.057 1.00 91.12 221 GLN A O 1
ATOM 1583 N N . LEU A 1 222 ? -0.594 8.092 -7.525 1.00 90.00 222 LEU A N 1
ATOM 1584 C CA . LEU A 1 222 ? 0.624 7.487 -8.079 1.00 90.00 222 LEU A CA 1
ATOM 1585 C C . LEU A 1 222 ? 0.364 6.759 -9.400 1.00 90.00 222 LEU A C 1
ATOM 1587 O O . LEU A 1 222 ? 1.105 6.970 -10.358 1.00 90.00 222 LEU A O 1
ATOM 1591 N N . ILE A 1 223 ? -0.715 5.976 -9.480 1.00 87.94 223 ILE A N 1
ATOM 1592 C CA . ILE A 1 223 ? -1.144 5.324 -10.726 1.00 87.94 223 ILE A CA 1
ATOM 1593 C C . ILE A 1 223 ? -1.444 6.385 -11.791 1.00 87.94 223 ILE A C 1
ATOM 1595 O O . ILE A 1 223 ? -0.971 6.280 -12.920 1.00 87.94 223 ILE A O 1
ATOM 1599 N N . SER A 1 224 ? -2.162 7.452 -11.421 1.00 84.25 224 SER A N 1
ATOM 1600 C CA . SER A 1 224 ? -2.481 8.551 -12.345 1.00 84.25 224 SER A CA 1
ATOM 1601 C C . SER A 1 224 ? -1.239 9.321 -12.813 1.00 84.25 224 SER A C 1
ATOM 1603 O O . SER A 1 224 ? -1.240 9.865 -13.913 1.00 84.25 224 SER A O 1
ATOM 1605 N N . GLN A 1 225 ? -0.177 9.370 -12.001 1.00 79.50 225 GLN A N 1
ATOM 1606 C CA . GLN A 1 225 ? 1.094 10.017 -12.350 1.00 79.50 225 GLN A CA 1
ATOM 1607 C C . GLN A 1 225 ? 2.015 9.141 -13.213 1.00 79.50 225 GLN A C 1
ATOM 1609 O O . GLN A 1 225 ? 2.965 9.668 -13.787 1.00 79.50 225 GLN A O 1
ATOM 1614 N N . GLY A 1 226 ? 1.748 7.837 -13.342 1.00 69.94 226 GLY A N 1
ATOM 1615 C CA . GLY A 1 226 ? 2.414 6.985 -14.328 1.00 69.94 226 GLY A CA 1
ATOM 1616 C C . GLY A 1 226 ? 3.940 6.897 -14.174 1.00 69.94 226 GLY A C 1
ATOM 1617 O O . GLY A 1 226 ? 4.682 7.253 -15.090 1.00 69.94 226 GLY A O 1
ATOM 1618 N N . LEU A 1 227 ? 4.424 6.436 -13.018 1.00 68.75 227 LEU A N 1
ATOM 1619 C CA . LEU A 1 227 ? 5.855 6.385 -12.694 1.00 68.75 227 LEU A CA 1
ATOM 1620 C C . LEU A 1 227 ? 6.618 5.362 -13.571 1.00 68.75 227 LEU A C 1
ATOM 1622 O O . LEU A 1 227 ? 6.360 4.164 -13.471 1.00 68.75 227 LEU A O 1
ATOM 1626 N N . LEU A 1 228 ? 7.572 5.828 -14.396 1.00 80.31 228 LEU A N 1
ATOM 1627 C CA . LEU A 1 228 ? 8.190 5.039 -15.485 1.00 80.31 228 LEU A CA 1
ATOM 1628 C C . LEU A 1 228 ? 9.716 5.174 -15.674 1.00 80.31 228 LEU A C 1
ATOM 1630 O O . LEU A 1 228 ? 10.250 4.748 -16.700 1.00 80.31 228 LEU A O 1
ATOM 1634 N N . GLY A 1 229 ? 10.448 5.758 -14.723 1.00 84.44 229 GLY A N 1
ATOM 1635 C CA . GLY A 1 229 ? 11.843 6.184 -14.939 1.00 84.44 229 GLY A CA 1
ATOM 1636 C C . GLY A 1 229 ? 12.765 5.151 -15.616 1.00 84.44 229 GLY A C 1
ATOM 1637 O O . GLY A 1 229 ? 13.477 5.485 -16.563 1.00 84.44 229 GLY A O 1
ATOM 1638 N N . SER A 1 230 ? 12.720 3.883 -15.196 1.00 86.19 230 SER A N 1
ATOM 1639 C CA . SER A 1 230 ? 13.548 2.812 -15.776 1.00 86.19 230 SER A CA 1
ATOM 1640 C C . SER A 1 230 ? 13.057 2.333 -17.148 1.00 86.19 230 SER A C 1
ATOM 1642 O O . SER A 1 230 ? 13.864 2.151 -18.061 1.00 86.19 230 SER A O 1
ATOM 1644 N N . ALA A 1 231 ? 11.746 2.157 -17.328 1.00 89.56 231 ALA A N 1
ATOM 1645 C CA . ALA A 1 231 ? 11.157 1.759 -18.605 1.00 89.56 231 ALA A CA 1
ATOM 1646 C C . ALA A 1 231 ? 11.417 2.817 -19.687 1.00 89.56 231 ALA A C 1
ATOM 1648 O O . ALA A 1 231 ? 11.786 2.475 -20.811 1.00 89.56 231 ALA A O 1
ATOM 1649 N N . GLN A 1 232 ? 11.330 4.100 -19.321 1.00 90.81 232 GLN A N 1
ATOM 1650 C CA . GLN A 1 232 ? 11.661 5.219 -20.200 1.00 90.81 232 GLN A CA 1
ATOM 1651 C C . GLN A 1 232 ? 13.131 5.212 -20.615 1.00 90.81 232 GLN A C 1
ATOM 1653 O O . GLN A 1 232 ? 13.429 5.398 -21.797 1.00 90.81 232 GLN A O 1
ATOM 1658 N N . ALA A 1 233 ? 14.050 4.954 -19.681 1.00 92.00 233 ALA A N 1
ATOM 1659 C CA . ALA A 1 233 ? 15.476 4.857 -19.985 1.00 92.00 233 ALA A CA 1
ATOM 1660 C C . ALA A 1 233 ? 15.769 3.698 -20.954 1.00 92.00 233 ALA A C 1
ATOM 1662 O O . ALA A 1 233 ? 16.474 3.883 -21.946 1.00 92.00 233 ALA A O 1
ATOM 1663 N N . ASN A 1 234 ? 15.165 2.529 -20.723 1.00 92.88 234 ASN A N 1
ATOM 1664 C CA . ASN A 1 234 ? 15.320 1.361 -21.592 1.00 92.88 234 ASN A CA 1
ATOM 1665 C C . ASN A 1 234 ? 14.746 1.598 -22.996 1.00 92.88 234 ASN A C 1
ATOM 1667 O O . ASN A 1 234 ? 15.411 1.303 -23.989 1.00 92.88 234 ASN A O 1
ATOM 1671 N N . ALA A 1 235 ? 13.541 2.166 -23.095 1.00 94.12 235 ALA A N 1
ATOM 1672 C CA . ALA A 1 235 ? 12.931 2.506 -24.379 1.00 94.12 235 ALA A CA 1
ATOM 1673 C C . ALA A 1 235 ? 13.777 3.529 -25.155 1.00 94.12 235 ALA A C 1
ATOM 1675 O O . ALA A 1 235 ? 14.035 3.345 -26.344 1.00 94.12 235 ALA A O 1
ATOM 1676 N N . SER A 1 236 ? 14.285 4.554 -24.464 1.00 94.44 236 SER A N 1
ATOM 1677 C CA . SER A 1 236 ? 15.187 5.558 -25.046 1.00 94.44 236 SER A CA 1
ATOM 1678 C C . SER A 1 236 ? 16.499 4.938 -25.534 1.00 94.44 236 SER A C 1
ATOM 1680 O O . SER A 1 236 ? 16.975 5.279 -26.614 1.00 94.44 236 SER A O 1
ATOM 1682 N N . GLY A 1 237 ? 17.064 3.987 -24.784 1.00 95.75 237 GLY A N 1
ATOM 1683 C CA . GLY A 1 237 ? 18.273 3.264 -25.180 1.00 95.75 237 GLY A CA 1
ATOM 1684 C C . GLY A 1 237 ? 18.073 2.412 -26.436 1.00 95.75 237 GLY A C 1
ATOM 1685 O O . GLY A 1 237 ? 18.915 2.427 -27.335 1.00 95.75 237 GLY A O 1
ATOM 1686 N N . VAL A 1 238 ? 16.932 1.719 -26.541 1.00 95.88 238 VAL A N 1
ATOM 1687 C CA . VAL A 1 238 ? 16.569 0.946 -27.740 1.00 95.88 238 VAL A CA 1
ATOM 1688 C C . VAL A 1 238 ? 16.465 1.859 -28.960 1.00 95.88 238 VAL A C 1
ATOM 1690 O O . VAL A 1 238 ? 17.093 1.569 -29.978 1.00 95.88 238 VAL A O 1
ATOM 1693 N N . LEU A 1 239 ? 15.749 2.979 -28.845 1.00 96.00 239 LEU A N 1
ATOM 1694 C CA . LEU A 1 239 ? 15.620 3.960 -29.927 1.00 96.00 239 LEU A CA 1
ATOM 1695 C C . LEU A 1 239 ? 16.978 4.547 -30.334 1.00 96.00 239 LEU A C 1
ATOM 1697 O O . LEU A 1 239 ? 17.329 4.509 -31.510 1.00 96.00 239 LEU A O 1
ATOM 1701 N N . GLY A 1 240 ? 17.786 4.989 -29.368 1.00 96.12 240 GLY A N 1
ATOM 1702 C CA . GLY A 1 240 ? 19.107 5.559 -29.645 1.00 96.12 240 GLY A CA 1
ATOM 1703 C C . GLY A 1 240 ? 20.056 4.572 -30.333 1.00 96.12 240 GLY A C 1
ATOM 1704 O O . GLY A 1 240 ? 20.772 4.939 -31.265 1.00 96.12 240 GLY A O 1
ATOM 1705 N N . SER A 1 241 ? 20.037 3.296 -29.930 1.00 97.00 241 SER A N 1
ATOM 1706 C CA . SER A 1 241 ? 20.840 2.256 -30.588 1.00 97.00 241 SER A CA 1
ATOM 1707 C C . SER A 1 241 ? 20.391 1.982 -32.028 1.00 97.00 241 SER A C 1
ATOM 1709 O O . SER A 1 241 ? 21.223 1.770 -32.912 1.00 97.00 241 SER A O 1
ATOM 1711 N N . ALA A 1 242 ? 19.082 2.034 -32.281 1.00 97.06 242 ALA A N 1
ATOM 1712 C CA . ALA A 1 242 ? 18.513 1.831 -33.603 1.00 97.06 242 ALA A CA 1
ATOM 1713 C C . ALA A 1 242 ? 18.827 2.994 -34.546 1.00 97.06 242 ALA A C 1
ATOM 1715 O O . ALA A 1 242 ? 19.178 2.754 -35.699 1.00 97.06 242 ALA A O 1
ATOM 1716 N N . ASP A 1 243 ? 18.786 4.232 -34.050 1.00 96.44 243 ASP A N 1
ATOM 1717 C CA . ASP A 1 243 ? 19.198 5.408 -34.816 1.00 96.44 243 ASP A CA 1
ATOM 1718 C C . ASP A 1 243 ? 20.683 5.358 -35.178 1.00 96.44 243 ASP A C 1
ATOM 1720 O O . ASP A 1 243 ? 21.056 5.650 -36.316 1.00 96.44 243 ASP A O 1
ATOM 1724 N N . ALA A 1 244 ? 21.549 4.938 -34.251 1.00 97.38 244 ALA A N 1
ATOM 1725 C CA . ALA A 1 244 ? 22.969 4.758 -34.542 1.00 97.38 244 ALA A CA 1
ATOM 1726 C C . ALA A 1 244 ? 23.195 3.709 -35.648 1.00 97.38 244 ALA A C 1
ATOM 1728 O O . ALA A 1 244 ? 23.966 3.947 -36.580 1.00 97.38 244 ALA A O 1
ATOM 1729 N N . LEU A 1 245 ? 22.483 2.577 -35.586 1.00 97.06 245 LEU A N 1
ATOM 1730 C CA . LEU A 1 245 ? 22.573 1.512 -36.587 1.00 97.06 245 LEU A CA 1
ATOM 1731 C C . LEU A 1 245 ? 22.018 1.945 -37.953 1.00 97.06 245 LEU A C 1
ATOM 1733 O O . LEU A 1 245 ? 22.654 1.710 -38.981 1.00 97.06 245 LEU A O 1
ATOM 1737 N N . ALA A 1 246 ? 20.864 2.614 -37.968 1.00 97.25 246 ALA A N 1
ATOM 1738 C CA . ALA A 1 246 ? 20.238 3.144 -39.175 1.00 97.25 246 ALA A CA 1
ATOM 1739 C C . ALA A 1 246 ? 21.159 4.144 -39.893 1.00 97.25 246 ALA A C 1
ATOM 1741 O O . ALA A 1 246 ? 21.382 4.031 -41.101 1.00 97.25 246 ALA A O 1
ATOM 1742 N N . ASN A 1 247 ? 21.768 5.068 -39.144 1.00 96.69 247 ASN A N 1
ATOM 1743 C CA . ASN A 1 247 ? 22.723 6.033 -39.687 1.00 96.69 247 ASN A CA 1
ATOM 1744 C C . ASN A 1 247 ? 23.999 5.358 -40.205 1.00 96.69 247 ASN A C 1
ATOM 1746 O O . ASN A 1 247 ? 24.472 5.692 -41.292 1.00 96.69 247 ASN A O 1
ATOM 1750 N N . ALA A 1 248 ? 24.550 4.388 -39.469 1.00 97.44 248 ALA A N 1
ATOM 1751 C CA . ALA A 1 248 ? 25.718 3.633 -39.917 1.00 97.44 248 ALA A CA 1
ATOM 1752 C C . ALA A 1 248 ? 25.447 2.896 -41.241 1.00 97.44 248 ALA A C 1
ATOM 1754 O O . ALA A 1 248 ? 26.286 2.928 -42.145 1.00 97.44 248 ALA A O 1
ATOM 1755 N N . ASN A 1 249 ? 24.258 2.302 -41.385 1.00 96.94 249 ASN A N 1
ATOM 1756 C CA . ASN A 1 249 ? 23.842 1.612 -42.603 1.00 96.94 249 ASN A CA 1
ATOM 1757 C C . ASN A 1 249 ? 23.761 2.564 -43.808 1.00 96.94 249 ASN A C 1
ATOM 1759 O O . ASN A 1 249 ? 24.350 2.301 -44.856 1.00 96.94 249 ASN A O 1
ATOM 1763 N N . VAL A 1 250 ? 23.093 3.711 -43.647 1.00 97.62 250 VAL A N 1
ATOM 1764 C CA . VAL A 1 250 ? 22.963 4.718 -44.716 1.00 97.62 250 VAL A CA 1
ATOM 1765 C C . VAL A 1 250 ? 24.322 5.310 -45.095 1.00 97.62 250 VAL A C 1
ATOM 1767 O O . VAL A 1 250 ? 24.616 5.465 -46.281 1.00 97.62 250 VAL A O 1
ATOM 1770 N N . ASN A 1 251 ? 25.185 5.596 -44.118 1.00 97.50 251 ASN A N 1
ATOM 1771 C CA . ASN A 1 251 ? 26.525 6.125 -44.377 1.00 97.50 251 ASN A CA 1
ATOM 1772 C C . ASN A 1 251 ? 27.401 5.116 -45.131 1.00 97.50 251 ASN A C 1
ATOM 1774 O O . ASN A 1 251 ? 28.094 5.489 -46.080 1.00 97.50 251 ASN A O 1
ATOM 1778 N N . SER A 1 252 ? 27.337 3.836 -44.756 1.00 97.62 252 SER A N 1
ATOM 1779 C CA . SER A 1 252 ? 28.054 2.762 -45.448 1.00 97.62 252 SER A CA 1
ATOM 1780 C C . SER A 1 252 ? 27.581 2.610 -46.898 1.00 97.62 252 SER A C 1
ATOM 1782 O O . SER A 1 252 ? 28.392 2.621 -47.827 1.00 97.62 252 SER A O 1
ATOM 1784 N N . ALA A 1 253 ? 26.264 2.583 -47.110 1.00 97.44 253 ALA A N 1
ATOM 1785 C CA . ALA A 1 253 ? 25.662 2.519 -48.437 1.00 97.44 253 ALA A CA 1
ATOM 1786 C C . ALA A 1 253 ? 26.003 3.745 -49.297 1.00 97.44 253 ALA A C 1
ATOM 1788 O O . ALA A 1 253 ? 26.292 3.613 -50.486 1.00 97.44 253 ALA A O 1
ATOM 1789 N N . THR A 1 254 ? 26.047 4.934 -48.693 1.00 97.12 254 THR A N 1
ATOM 1790 C CA . THR A 1 254 ? 26.465 6.175 -49.362 1.00 97.12 254 THR A CA 1
ATOM 1791 C C . THR A 1 254 ? 27.923 6.110 -49.799 1.00 97.12 254 THR A C 1
ATOM 1793 O O . THR A 1 254 ? 28.241 6.452 -50.939 1.00 97.12 254 THR A O 1
ATOM 1796 N N . ALA A 1 255 ? 28.819 5.614 -48.943 1.00 97.38 255 ALA A N 1
ATOM 1797 C CA . ALA A 1 255 ? 30.217 5.412 -49.307 1.00 97.38 255 ALA A CA 1
ATOM 1798 C C . ALA A 1 255 ? 30.363 4.406 -50.465 1.00 97.38 255 ALA A C 1
ATOM 1800 O O . ALA A 1 255 ? 31.119 4.655 -51.406 1.00 97.38 255 ALA A O 1
ATOM 1801 N N . GLN A 1 256 ? 29.592 3.314 -50.447 1.00 97.06 256 GLN A N 1
ATOM 1802 C CA . GLN A 1 256 ? 29.581 2.316 -51.520 1.00 97.06 256 GLN A CA 1
ATOM 1803 C C . GLN A 1 256 ? 29.054 2.893 -52.845 1.00 97.06 256 GLN A C 1
ATOM 1805 O O . GLN A 1 256 ? 29.676 2.710 -53.894 1.00 97.06 256 GLN A O 1
ATOM 1810 N N . ALA A 1 257 ? 27.949 3.638 -52.802 1.00 97.12 257 ALA A N 1
ATOM 1811 C CA . ALA A 1 257 ? 27.359 4.320 -53.951 1.00 97.12 257 ALA A CA 1
ATOM 1812 C C . ALA A 1 257 ? 28.325 5.344 -54.579 1.00 97.12 257 ALA A C 1
ATOM 1814 O O . ALA A 1 257 ? 28.489 5.393 -55.805 1.00 97.12 257 ALA A O 1
ATOM 1815 N N . ASN A 1 258 ? 29.021 6.120 -53.746 1.00 96.38 258 ASN A N 1
ATOM 1816 C CA . ASN A 1 258 ? 30.036 7.076 -54.189 1.00 96.38 258 ASN A CA 1
ATOM 1817 C C . ASN A 1 258 ? 31.256 6.375 -54.803 1.00 96.38 258 ASN A C 1
ATOM 1819 O O . ASN A 1 258 ? 31.767 6.815 -55.831 1.00 96.38 258 ASN A O 1
ATOM 1823 N N . GLY A 1 259 ? 31.698 5.254 -54.225 1.00 96.44 259 GLY A N 1
ATOM 1824 C CA . GLY A 1 259 ? 32.779 4.443 -54.789 1.00 96.44 259 GLY A CA 1
ATOM 1825 C C . GLY A 1 259 ? 32.427 3.880 -56.168 1.00 96.44 259 GLY A C 1
ATOM 1826 O O . GLY A 1 259 ? 33.231 3.961 -57.097 1.00 96.44 259 GLY A O 1
ATOM 1827 N N . LEU A 1 260 ? 31.202 3.375 -56.330 1.00 96.12 260 LEU A N 1
ATOM 1828 C CA . LEU A 1 260 ? 30.720 2.815 -57.592 1.00 96.12 260 LEU A CA 1
ATOM 1829 C C . LEU A 1 260 ? 30.630 3.874 -58.699 1.00 96.12 260 LEU A C 1
ATOM 1831 O O . LEU A 1 260 ? 31.117 3.665 -59.811 1.00 96.12 260 LEU A O 1
ATOM 1835 N N . THR A 1 261 ? 30.041 5.028 -58.388 1.00 95.56 261 THR A N 1
ATOM 1836 C CA . THR A 1 261 ? 29.934 6.146 -59.337 1.00 95.56 261 THR A CA 1
ATOM 1837 C C . THR A 1 261 ? 31.302 6.756 -59.652 1.00 95.56 261 THR A C 1
ATOM 1839 O O . THR A 1 261 ? 31.591 7.038 -60.816 1.00 95.56 261 THR A O 1
ATOM 1842 N N . GLY A 1 262 ? 32.190 6.879 -58.661 1.00 95.19 262 GLY A N 1
ATOM 1843 C CA . GLY A 1 262 ? 33.574 7.316 -58.848 1.00 95.19 262 GLY A CA 1
ATOM 1844 C C . GLY A 1 262 ? 34.373 6.387 -59.766 1.00 95.19 262 GLY A C 1
ATOM 1845 O O . GLY A 1 262 ? 35.003 6.848 -60.720 1.00 95.19 262 GLY A O 1
ATOM 1846 N N . ALA A 1 263 ? 34.291 5.072 -59.546 1.00 95.44 263 ALA A N 1
ATOM 1847 C CA . ALA A 1 263 ? 34.941 4.077 -60.397 1.00 95.44 263 ALA A CA 1
ATOM 1848 C C . ALA A 1 263 ? 34.391 4.103 -61.831 1.00 95.44 263 ALA A C 1
ATOM 1850 O O . ALA A 1 263 ? 35.159 4.042 -62.794 1.00 95.44 263 ALA A O 1
ATOM 1851 N N . ALA A 1 264 ? 33.075 4.239 -61.998 1.00 95.94 264 ALA A N 1
ATOM 1852 C CA . ALA A 1 264 ? 32.459 4.360 -63.315 1.00 95.94 264 ALA A CA 1
ATOM 1853 C C . ALA A 1 264 ? 32.908 5.629 -64.049 1.00 95.94 264 ALA A C 1
ATOM 1855 O O . ALA A 1 264 ? 33.223 5.563 -65.235 1.00 95.94 264 ALA A O 1
ATOM 1856 N N . ASN A 1 265 ? 33.023 6.759 -63.345 1.00 92.81 265 ASN A N 1
ATOM 1857 C CA . ASN A 1 265 ? 33.539 8.009 -63.902 1.00 92.81 265 ASN A CA 1
ATOM 1858 C C . ASN A 1 265 ? 35.008 7.899 -64.331 1.00 92.81 265 ASN A C 1
ATOM 1860 O O . ASN A 1 265 ? 35.367 8.391 -65.404 1.00 92.81 265 ASN A O 1
ATOM 1864 N N . ALA A 1 266 ? 35.852 7.224 -63.545 1.00 94.75 266 ALA A N 1
ATOM 1865 C CA . ALA A 1 266 ? 37.247 6.976 -63.906 1.00 94.75 266 ALA A CA 1
ATOM 1866 C C . ALA A 1 266 ? 37.360 6.099 -65.167 1.00 94.75 266 ALA A C 1
ATOM 1868 O O . ALA A 1 266 ? 38.086 6.440 -66.102 1.00 94.75 266 ALA A O 1
ATOM 1869 N N . ASN A 1 267 ? 36.581 5.015 -65.242 1.00 93.75 267 ASN A N 1
ATOM 1870 C CA . ASN A 1 267 ? 36.542 4.131 -66.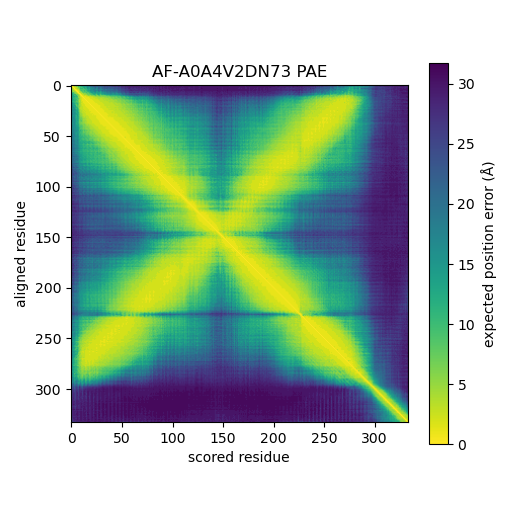411 1.00 93.75 267 ASN A CA 1
ATOM 1871 C C . ASN A 1 267 ? 35.980 4.835 -67.659 1.00 93.75 267 ASN A C 1
ATOM 1873 O O . ASN A 1 267 ? 36.539 4.709 -68.748 1.00 93.75 267 ASN A O 1
ATOM 1877 N N . ALA A 1 268 ? 34.911 5.618 -67.504 1.00 92.69 268 ALA A N 1
ATOM 1878 C CA . ALA A 1 268 ? 34.334 6.441 -68.563 1.00 92.69 268 ALA A CA 1
ATOM 1879 C C . ALA A 1 268 ? 35.354 7.453 -69.111 1.00 92.69 268 ALA A C 1
ATOM 1881 O O . ALA A 1 268 ? 35.535 7.561 -70.325 1.00 92.69 268 ALA A O 1
ATOM 1882 N N . SER A 1 269 ? 36.079 8.132 -68.218 1.00 92.50 269 SER A N 1
ATOM 1883 C CA . SER A 1 269 ? 37.148 9.068 -68.585 1.00 92.50 269 SER A CA 1
ATOM 1884 C C . SER A 1 269 ? 38.297 8.362 -69.307 1.00 92.50 269 SER A C 1
ATOM 1886 O O . SER A 1 269 ? 38.799 8.878 -70.303 1.00 92.50 269 SER A O 1
ATOM 1888 N N . GLY A 1 270 ? 38.674 7.157 -68.867 1.00 93.06 270 GLY A N 1
ATOM 1889 C CA . GLY A 1 270 ? 39.680 6.326 -69.531 1.00 93.06 270 GLY A CA 1
ATOM 1890 C C . GLY A 1 270 ? 39.271 5.899 -70.945 1.00 93.06 270 GLY A C 1
ATOM 1891 O O . GLY A 1 270 ? 40.072 6.010 -71.873 1.00 93.06 270 GLY A O 1
ATOM 1892 N N . LEU A 1 271 ? 38.014 5.480 -71.141 1.00 90.81 271 LEU A N 1
ATOM 1893 C CA . LEU A 1 271 ? 37.468 5.118 -72.457 1.00 90.81 271 LEU A CA 1
ATOM 1894 C C . LEU A 1 271 ? 37.498 6.299 -73.433 1.00 90.81 271 LEU A C 1
ATOM 1896 O O . LEU A 1 271 ? 37.961 6.159 -74.568 1.00 90.81 271 LEU A O 1
ATOM 1900 N N . VAL A 1 272 ? 37.036 7.469 -72.987 1.00 91.62 272 VAL A N 1
ATOM 1901 C CA . VAL A 1 272 ? 37.030 8.693 -73.801 1.00 91.62 272 VAL A CA 1
ATOM 1902 C C . VAL A 1 272 ? 38.457 9.183 -74.062 1.00 91.62 272 VAL A C 1
ATOM 1904 O O . VAL A 1 272 ? 38.793 9.510 -75.199 1.00 91.62 272 VAL A O 1
ATOM 1907 N N . GLY A 1 273 ? 39.326 9.171 -73.049 1.00 90.50 273 GLY A N 1
ATOM 1908 C CA . GLY A 1 273 ? 40.734 9.550 -73.171 1.00 90.50 273 GLY A CA 1
ATOM 1909 C C . GLY A 1 273 ? 41.496 8.670 -74.163 1.00 90.50 273 GLY A C 1
ATOM 1910 O O . GLY A 1 273 ? 42.184 9.188 -75.043 1.00 90.50 273 GLY A O 1
ATOM 1911 N N . ALA A 1 274 ? 41.313 7.348 -74.099 1.00 88.94 274 ALA A N 1
ATOM 1912 C CA . ALA A 1 274 ? 41.917 6.411 -75.043 1.00 88.94 274 ALA A CA 1
ATOM 1913 C C . ALA A 1 274 ? 41.397 6.612 -76.477 1.00 88.94 274 ALA A C 1
ATOM 1915 O O . ALA A 1 274 ? 42.175 6.542 -77.430 1.00 88.94 274 ALA A O 1
ATOM 1916 N N . ALA A 1 275 ? 40.101 6.887 -76.651 1.00 87.19 275 ALA A N 1
ATOM 1917 C CA . ALA A 1 275 ? 39.529 7.187 -77.962 1.00 87.19 275 ALA A CA 1
ATOM 1918 C C . ALA A 1 275 ? 40.075 8.502 -78.543 1.00 87.19 275 ALA A C 1
ATOM 1920 O O . ALA A 1 275 ? 40.453 8.545 -79.715 1.00 87.19 275 ALA A O 1
ATOM 1921 N N . ASN A 1 276 ? 40.201 9.542 -77.716 1.00 84.75 276 ASN A N 1
ATOM 1922 C CA . ASN A 1 276 ? 40.788 10.821 -78.112 1.00 84.75 276 ASN A CA 1
ATOM 1923 C C . ASN A 1 276 ? 42.268 10.674 -78.482 1.00 84.75 276 ASN A C 1
ATOM 1925 O O . ASN A 1 276 ? 42.677 11.170 -79.529 1.00 84.75 276 ASN A O 1
ATOM 1929 N N . ALA A 1 277 ? 43.057 9.940 -77.691 1.00 86.06 277 ALA A N 1
ATOM 1930 C CA . ALA A 1 277 ? 44.464 9.669 -77.988 1.00 86.06 277 ALA A CA 1
ATOM 1931 C C . ALA A 1 277 ? 44.636 8.900 -79.309 1.00 86.06 277 ALA A C 1
ATOM 1933 O O . ALA A 1 277 ? 45.495 9.245 -80.118 1.00 86.06 277 ALA A O 1
ATOM 1934 N N . ARG A 1 278 ? 43.777 7.905 -79.578 1.00 84.69 278 ARG A N 1
ATOM 1935 C CA . ARG A 1 278 ? 43.753 7.187 -80.866 1.00 84.69 278 ARG A CA 1
ATOM 1936 C C . ARG A 1 278 ? 43.386 8.111 -82.028 1.00 84.69 278 ARG A C 1
ATOM 1938 O O . ARG A 1 278 ? 44.029 8.050 -83.072 1.00 84.69 278 ARG A O 1
ATOM 1945 N N . SER A 1 279 ? 42.394 8.983 -81.846 1.00 81.44 279 SER A N 1
ATOM 1946 C CA . SER A 1 279 ? 41.987 9.959 -82.863 1.00 81.44 279 SER A CA 1
ATOM 1947 C C . SER A 1 279 ? 43.090 10.982 -83.160 1.00 81.44 279 SER A C 1
ATOM 1949 O O . SER A 1 279 ? 43.325 11.304 -84.323 1.00 81.44 279 SER A O 1
ATOM 1951 N N . GLN A 1 280 ? 43.782 11.479 -82.132 1.00 83.25 280 GLN A N 1
ATOM 1952 C CA . GLN A 1 280 ? 44.895 12.423 -82.276 1.00 83.25 280 GLN A CA 1
ATOM 1953 C C . GLN A 1 280 ? 46.122 11.759 -82.903 1.00 83.25 280 GLN A C 1
ATOM 1955 O O . GLN A 1 280 ? 46.687 12.306 -83.842 1.00 83.25 280 GLN A O 1
ATOM 1960 N N . GLY A 1 281 ? 46.501 10.562 -82.445 1.00 80.56 281 GLY A N 1
ATOM 1961 C CA . GLY A 1 281 ? 47.623 9.805 -83.005 1.00 80.56 281 GLY A CA 1
ATOM 1962 C C . GLY A 1 281 ? 47.418 9.460 -84.479 1.00 80.56 281 GLY A C 1
ATOM 1963 O O . GLY A 1 281 ? 48.340 9.608 -85.279 1.00 80.56 281 GLY A O 1
ATOM 1964 N N . LEU A 1 282 ? 46.191 9.090 -84.865 1.00 77.44 282 LEU A N 1
ATOM 1965 C CA . LEU A 1 282 ? 45.851 8.889 -86.272 1.00 77.44 282 LEU A CA 1
ATOM 1966 C C . LEU A 1 282 ? 45.897 10.207 -87.060 1.00 77.44 282 LEU A C 1
ATOM 1968 O O . LEU A 1 282 ? 46.397 10.221 -88.179 1.00 77.44 282 LEU A O 1
ATOM 1972 N N . GLY A 1 283 ? 45.446 11.319 -86.472 1.00 74.19 283 GLY A N 1
ATOM 1973 C CA . GLY A 1 283 ? 45.571 12.654 -87.064 1.00 74.19 283 GLY A CA 1
ATOM 1974 C C . GLY A 1 283 ? 47.025 13.072 -87.316 1.00 74.19 283 GLY A C 1
ATOM 1975 O O . GLY A 1 283 ? 47.343 13.543 -88.406 1.00 74.19 283 GLY A O 1
ATOM 1976 N N . SER A 1 284 ? 47.920 12.839 -86.353 1.00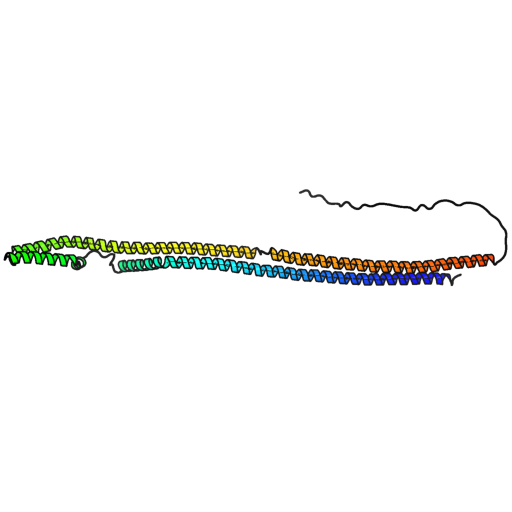 77.50 284 SER A N 1
ATOM 1977 C CA . SER A 1 284 ? 49.359 13.107 -86.484 1.00 77.50 284 SER A CA 1
ATOM 1978 C C . SER A 1 284 ? 50.033 12.205 -87.520 1.00 77.50 284 SER A C 1
ATOM 1980 O O . SER A 1 284 ? 50.879 12.665 -88.280 1.00 77.50 284 SER A O 1
ATOM 1982 N N . LEU A 1 285 ? 49.646 10.928 -87.599 1.00 70.88 285 LEU A N 1
ATOM 1983 C CA . LEU A 1 285 ? 50.157 10.015 -88.625 1.00 70.88 285 LEU A CA 1
ATOM 1984 C C . LEU A 1 285 ? 49.691 10.423 -90.029 1.00 70.88 285 LEU A C 1
ATOM 1986 O O . LEU A 1 285 ? 50.457 10.355 -90.987 1.00 70.88 285 LEU A O 1
ATOM 1990 N N . LEU A 1 286 ? 48.444 10.878 -90.150 1.00 67.19 286 LEU A N 1
ATOM 1991 C CA . LEU A 1 286 ? 47.895 11.384 -91.404 1.00 67.19 286 LEU A CA 1
ATOM 1992 C C . LEU A 1 286 ? 48.578 12.689 -91.833 1.00 67.19 286 LEU A C 1
ATOM 1994 O O . LEU A 1 286 ? 48.885 12.830 -93.015 1.00 67.19 286 LEU A O 1
ATOM 1998 N N . SER A 1 287 ? 48.877 13.606 -90.905 1.00 69.69 287 SER A N 1
ATOM 1999 C CA . SER A 1 287 ? 49.611 14.838 -91.231 1.00 69.69 287 SER A CA 1
ATOM 2000 C C . SER A 1 287 ? 51.042 14.542 -91.694 1.00 69.69 287 SER A C 1
ATOM 2002 O O . SER A 1 287 ? 51.499 15.120 -92.684 1.00 69.69 287 SER A O 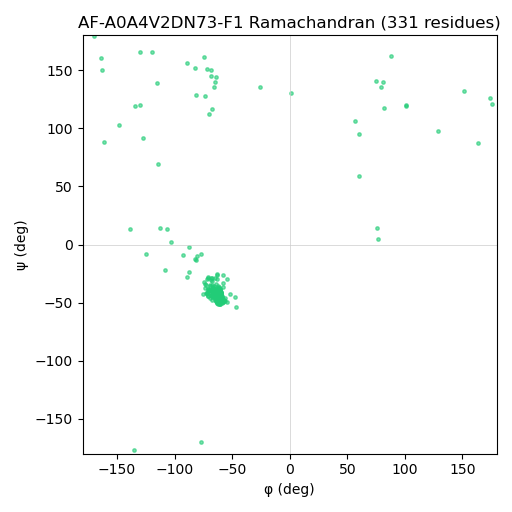1
ATOM 2004 N N . LEU A 1 288 ? 51.707 13.570 -91.058 1.00 69.44 288 LEU A N 1
ATOM 2005 C CA . LEU A 1 288 ? 53.018 13.067 -91.469 1.00 69.44 288 LEU A CA 1
ATOM 2006 C C . LEU A 1 288 ? 52.965 12.411 -92.859 1.00 69.44 288 LEU A C 1
ATOM 2008 O O . LEU A 1 288 ? 53.831 12.642 -93.697 1.00 69.44 288 LEU A O 1
ATOM 2012 N N . GLY A 1 289 ? 51.916 11.636 -93.143 1.00 61.62 289 GLY A N 1
ATOM 2013 C CA . GLY A 1 289 ? 51.685 11.055 -94.466 1.00 61.62 289 GLY A CA 1
ATOM 2014 C C . GLY A 1 289 ? 51.476 12.115 -95.552 1.00 61.62 289 GLY A C 1
ATOM 2015 O O . GLY A 1 289 ? 51.985 11.968 -96.661 1.00 61.62 289 GLY A O 1
ATOM 2016 N N . THR A 1 290 ? 50.788 13.218 -95.239 1.00 63.16 290 THR A N 1
ATOM 2017 C CA . THR A 1 290 ? 50.599 14.330 -96.186 1.00 63.16 290 THR A CA 1
ATOM 2018 C C . THR A 1 290 ? 51.852 15.179 -96.396 1.00 63.16 290 THR A C 1
ATOM 2020 O O . THR A 1 290 ? 52.079 15.628 -97.516 1.00 63.16 290 THR A O 1
ATOM 2023 N N . SER A 1 291 ? 52.696 15.377 -95.376 1.00 55.91 291 SER A N 1
ATOM 2024 C CA . SER A 1 291 ? 53.957 16.118 -95.526 1.00 55.91 291 SER A CA 1
ATOM 2025 C C . SER A 1 291 ? 55.013 15.309 -96.284 1.00 55.91 291 SER A C 1
ATOM 2027 O O . SER A 1 291 ? 55.706 15.863 -97.133 1.00 55.91 291 SER A O 1
ATOM 2029 N N . ILE A 1 292 ? 55.077 13.991 -96.066 1.00 56.31 292 ILE A N 1
ATOM 2030 C CA . ILE A 1 292 ? 55.918 13.076 -96.854 1.00 56.31 292 ILE A CA 1
ATOM 2031 C C . ILE A 1 292 ? 55.394 12.960 -98.296 1.00 56.31 292 ILE A C 1
ATOM 2033 O O . ILE A 1 292 ? 56.186 12.979 -99.236 1.00 56.31 292 ILE A O 1
ATOM 2037 N N . GLY A 1 293 ? 54.072 12.923 -98.497 1.00 53.00 293 GLY A N 1
ATOM 2038 C CA . GLY A 1 293 ? 53.460 12.977 -99.829 1.00 53.00 293 GLY A CA 1
ATOM 2039 C C . GLY A 1 293 ? 53.745 14.284 -100.584 1.00 53.00 293 GLY A C 1
ATOM 2040 O O . GLY A 1 293 ? 53.970 14.250 -101.790 1.00 53.00 293 GLY A O 1
ATOM 2041 N N . ALA A 1 294 ? 53.810 15.419 -99.880 1.00 50.53 294 ALA A N 1
ATOM 2042 C CA . ALA A 1 294 ? 54.200 16.710 -100.454 1.00 50.53 294 ALA A CA 1
ATOM 2043 C C . ALA A 1 294 ? 55.708 16.794 -100.771 1.00 50.53 294 ALA A C 1
ATOM 2045 O O . ALA A 1 294 ? 56.087 17.379 -101.780 1.00 50.53 294 ALA A O 1
ATOM 2046 N N . LEU A 1 295 ? 56.572 16.163 -99.966 1.00 47.91 295 LEU A N 1
ATOM 2047 C CA . LEU A 1 295 ? 58.017 16.055 -100.228 1.00 47.91 295 LEU A CA 1
ATOM 2048 C C . LEU A 1 295 ? 58.353 15.118 -101.403 1.00 47.91 295 LEU A C 1
ATOM 2050 O O . LEU A 1 295 ? 59.364 15.317 -102.072 1.00 47.91 295 LEU A O 1
ATOM 2054 N N . ALA A 1 296 ? 57.511 14.121 -101.684 1.00 48.56 296 ALA A N 1
ATOM 2055 C CA . ALA A 1 296 ? 57.692 13.198 -102.805 1.00 48.56 296 ALA A CA 1
ATOM 2056 C C . ALA A 1 296 ? 57.230 13.764 -104.168 1.00 48.56 296 ALA A C 1
ATOM 2058 O O . ALA A 1 296 ? 57.538 13.175 -105.203 1.00 48.56 296 ALA A O 1
ATOM 2059 N N . MET A 1 297 ? 56.536 14.910 -104.200 1.00 48.41 297 MET A N 1
ATOM 2060 C CA . MET A 1 297 ? 56.100 15.583 -105.432 1.00 48.41 297 MET A CA 1
ATOM 2061 C C . MET A 1 297 ? 56.793 16.946 -105.629 1.00 48.41 297 MET A C 1
ATOM 2063 O O . MET A 1 297 ? 56.168 17.993 -105.561 1.00 48.41 297 MET A O 1
ATOM 2067 N N . GLY A 1 298 ? 58.101 16.907 -105.903 1.00 36.53 298 GLY A N 1
ATOM 2068 C CA . GLY A 1 298 ? 58.791 17.773 -106.876 1.00 36.53 298 GLY A CA 1
ATOM 2069 C C . GLY A 1 298 ? 58.792 19.313 -106.739 1.00 36.53 298 GLY A C 1
ATOM 2070 O O . GLY A 1 298 ? 58.015 19.982 -107.413 1.00 36.53 298 GLY A O 1
ATOM 2071 N N . SER A 1 299 ? 59.869 19.823 -106.110 1.00 40.91 299 SER A N 1
ATOM 2072 C CA . SER A 1 299 ? 60.759 20.921 -106.601 1.00 40.91 299 SER A CA 1
ATOM 2073 C C . SER A 1 299 ? 60.395 22.413 -106.274 1.00 40.91 299 SER A C 1
ATOM 2075 O O . SER A 1 299 ? 59.289 22.677 -105.820 1.00 40.91 299 SER A O 1
ATOM 2077 N N . PRO A 1 300 ? 61.332 23.404 -106.375 1.00 50.81 300 PRO A N 1
ATOM 2078 C CA . PRO A 1 300 ? 62.022 24.009 -105.215 1.00 50.81 300 PRO A CA 1
ATOM 2079 C C . PRO A 1 300 ? 62.133 25.574 -105.218 1.00 50.81 300 PRO A C 1
ATOM 2081 O O . PRO A 1 300 ? 61.709 26.241 -106.153 1.00 50.81 300 PRO A O 1
ATOM 2084 N N . LEU A 1 301 ? 62.824 26.114 -104.193 1.00 38.50 301 LEU A N 1
ATOM 2085 C CA . LEU A 1 301 ? 63.454 27.455 -104.039 1.00 38.50 301 LEU A CA 1
ATOM 2086 C C . LEU A 1 301 ? 62.596 28.676 -103.626 1.00 38.50 301 LEU A C 1
ATOM 2088 O O . LEU A 1 301 ? 61.783 29.187 -104.384 1.00 38.50 301 LEU A O 1
ATOM 2092 N N . GLY A 1 302 ? 62.931 29.244 -102.456 1.00 34.34 302 GLY A N 1
ATOM 2093 C CA . GLY A 1 302 ? 62.559 30.607 -102.052 1.00 34.34 302 GLY A CA 1
ATOM 2094 C C . GLY A 1 302 ? 62.703 30.862 -100.547 1.00 34.34 302 GLY A C 1
ATOM 2095 O O . GLY A 1 302 ? 61.761 30.665 -99.792 1.00 34.34 302 GLY A O 1
ATOM 2096 N N . ALA A 1 303 ? 63.897 31.264 -100.111 1.00 36.84 303 ALA A N 1
ATOM 2097 C CA . ALA A 1 303 ? 64.267 31.510 -98.718 1.00 36.84 303 ALA A CA 1
ATOM 2098 C C . ALA A 1 303 ? 63.567 32.730 -98.080 1.00 36.84 303 ALA A C 1
ATOM 2100 O O . ALA A 1 303 ? 63.413 33.771 -98.713 1.00 36.84 303 ALA A O 1
ATOM 2101 N N . GLY A 1 304 ? 63.259 32.618 -96.784 1.00 36.50 304 GLY A N 1
ATOM 2102 C CA . GLY A 1 304 ? 62.833 33.712 -95.908 1.00 36.50 304 GLY A CA 1
ATOM 2103 C C . GLY A 1 304 ? 63.020 33.321 -94.441 1.00 36.50 304 GLY A C 1
ATOM 2104 O O . GLY A 1 304 ? 62.146 32.718 -93.830 1.00 36.50 304 GLY A O 1
ATOM 2105 N N . LEU A 1 305 ? 64.212 33.599 -93.920 1.00 39.34 305 LEU A N 1
ATOM 2106 C CA . LEU A 1 305 ? 64.655 33.375 -92.543 1.00 39.34 305 LEU A CA 1
ATOM 2107 C C . LEU A 1 305 ? 64.193 34.508 -91.597 1.00 39.34 305 LEU A C 1
ATOM 2109 O O . LEU A 1 305 ? 64.161 35.666 -92.000 1.00 39.34 305 LEU A O 1
ATOM 2113 N N . LEU A 1 306 ? 64.024 34.135 -90.318 1.00 39.78 306 LEU A N 1
ATOM 2114 C CA . LEU A 1 306 ? 64.202 34.898 -89.060 1.00 39.78 306 LEU A CA 1
ATOM 2115 C C . LEU A 1 306 ? 63.008 35.507 -88.272 1.00 39.78 306 LEU A C 1
ATOM 2117 O O . LEU A 1 306 ? 62.420 36.518 -88.636 1.00 39.78 306 LEU A O 1
ATOM 2121 N N . SER A 1 307 ? 62.922 35.000 -87.027 1.00 37.59 307 SER A N 1
ATOM 2122 C CA . SER A 1 307 ? 62.544 35.640 -85.743 1.00 37.59 307 SER A CA 1
ATOM 2123 C C . SER A 1 307 ? 61.047 35.869 -85.443 1.00 37.59 307 SER A C 1
ATOM 2125 O O . SER A 1 307 ? 60.299 36.311 -86.296 1.00 37.59 307 SER A O 1
ATOM 2127 N N . GLY A 1 308 ? 60.517 35.595 -84.245 1.00 37.03 308 GLY A N 1
ATOM 2128 C CA . GLY A 1 308 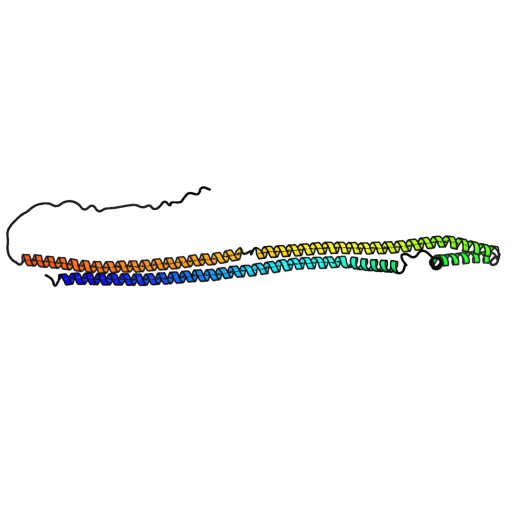? 61.152 35.246 -82.978 1.00 37.03 308 GLY A CA 1
ATOM 2129 C C . GLY A 1 308 ? 60.159 34.628 -81.987 1.00 37.03 308 GLY A C 1
ATOM 2130 O O . GLY A 1 308 ? 58.961 34.904 -81.997 1.00 37.03 308 GLY A O 1
ATOM 2131 N N . ALA A 1 309 ? 60.706 33.758 -81.145 1.00 37.91 309 ALA A N 1
ATOM 2132 C CA . ALA A 1 309 ? 60.091 33.225 -79.942 1.00 37.91 309 ALA A CA 1
ATOM 2133 C C . ALA A 1 309 ? 60.007 34.298 -78.841 1.00 37.91 309 ALA A C 1
ATOM 2135 O O . ALA A 1 309 ? 60.905 35.132 -78.769 1.00 37.91 309 ALA A O 1
ATOM 2136 N N . LEU A 1 310 ? 59.001 34.204 -77.956 1.00 36.25 310 LEU A N 1
ATOM 2137 C CA . LEU A 1 310 ? 59.110 34.235 -76.478 1.00 36.25 310 LEU A CA 1
ATOM 2138 C C . LEU A 1 310 ? 57.854 34.802 -75.789 1.00 36.25 310 LEU A C 1
ATOM 2140 O O . LEU A 1 310 ? 57.421 35.913 -76.068 1.00 36.25 310 LEU A O 1
ATOM 2144 N N . GLY A 1 311 ? 57.396 34.063 -74.772 1.00 34.25 311 GLY A N 1
ATOM 2145 C CA . GLY A 1 311 ? 56.675 34.590 -73.607 1.00 34.25 311 GLY A CA 1
ATOM 2146 C C . GLY A 1 311 ? 55.155 34.408 -73.658 1.00 34.25 311 GLY A C 1
ATOM 2147 O O . GLY A 1 311 ? 54.493 34.928 -74.536 1.00 34.25 311 GLY A O 1
ATOM 2148 N N . GLY A 1 312 ? 54.496 33.714 -72.739 1.00 34.22 312 GLY A N 1
ATOM 2149 C CA . GLY A 1 312 ? 54.945 33.110 -71.497 1.00 34.22 312 GLY A CA 1
ATOM 2150 C C . GLY A 1 312 ? 53.722 32.529 -70.795 1.00 34.22 312 GLY A C 1
ATOM 2151 O O . GLY A 1 312 ? 52.761 33.232 -70.503 1.00 34.22 312 GLY A O 1
ATOM 2152 N N . ASN A 1 313 ? 53.770 31.225 -70.560 1.00 39.59 313 ASN A N 1
ATOM 2153 C CA . ASN A 1 313 ? 52.850 30.491 -69.712 1.00 39.59 313 ASN A CA 1
ATOM 2154 C C . ASN A 1 313 ? 53.171 30.836 -68.245 1.00 39.59 313 ASN A C 1
ATOM 2156 O O . ASN A 1 313 ? 54.323 30.700 -67.832 1.00 39.59 313 ASN A O 1
ATOM 2160 N N . LYS A 1 314 ? 52.180 31.258 -67.455 1.00 40.44 314 LYS A N 1
ATOM 2161 C CA . LYS A 1 314 ? 52.257 31.234 -65.986 1.00 40.44 314 LYS A CA 1
ATOM 2162 C C . LYS A 1 314 ? 51.034 30.505 -65.447 1.00 40.44 314 LYS A C 1
ATOM 2164 O O . LYS A 1 314 ? 49.989 31.095 -65.206 1.00 40.44 314 LYS A O 1
ATOM 2169 N N . ASN A 1 315 ? 51.220 29.206 -65.265 1.00 40.75 315 ASN A N 1
AT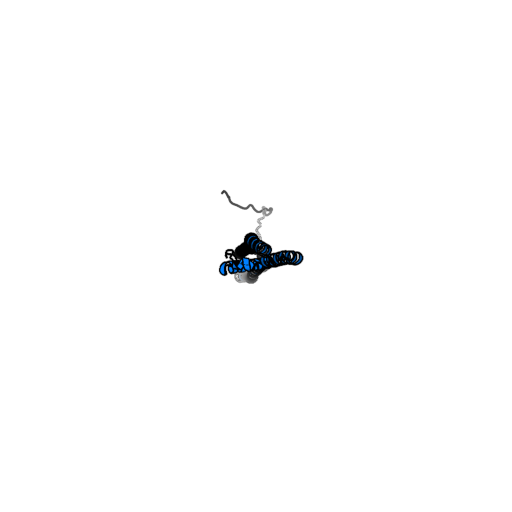OM 2170 C CA . ASN A 1 315 ? 50.581 28.445 -64.203 1.00 40.75 315 ASN A CA 1
ATOM 2171 C C . ASN A 1 315 ? 51.489 28.488 -62.965 1.00 40.75 315 ASN A C 1
ATOM 2173 O O . ASN A 1 315 ? 52.701 28.614 -63.141 1.00 40.75 315 ASN A O 1
ATOM 2177 N N . LEU A 1 316 ? 50.880 28.289 -61.786 1.00 38.34 316 LEU A N 1
ATOM 2178 C CA . LEU A 1 316 ? 51.417 27.887 -60.463 1.00 38.34 316 LEU A CA 1
ATOM 2179 C C . LEU A 1 316 ? 50.938 28.865 -59.370 1.00 38.34 316 LEU A C 1
ATOM 2181 O O . LEU A 1 316 ? 51.360 30.014 -59.346 1.00 38.34 316 LEU A O 1
ATOM 2185 N N . SER A 1 317 ? 49.875 28.516 -58.624 1.00 36.62 317 SER A N 1
ATOM 2186 C CA . SER A 1 317 ? 49.874 27.676 -57.394 1.00 36.62 317 SER A CA 1
ATOM 2187 C C . SER A 1 317 ? 50.268 28.519 -56.166 1.00 36.62 317 SER A C 1
ATOM 2189 O O . SER A 1 317 ? 51.187 29.311 -56.284 1.00 36.62 317 SER A O 1
ATOM 2191 N N . ALA A 1 318 ? 49.718 28.426 -54.960 1.00 36.75 318 ALA A N 1
ATOM 2192 C CA . ALA A 1 318 ? 48.864 27.465 -54.272 1.00 36.75 318 ALA A CA 1
ATOM 2193 C C . ALA A 1 318 ? 48.392 28.115 -52.941 1.00 36.75 318 ALA A C 1
ATOM 2195 O O . ALA A 1 318 ? 48.894 29.184 -52.602 1.00 36.75 318 ALA A O 1
ATOM 2196 N N . GLN A 1 319 ? 47.573 27.376 -52.170 1.00 36.59 319 GLN A N 1
ATOM 2197 C CA . GLN A 1 319 ? 47.445 27.427 -50.692 1.00 36.59 319 GLN A CA 1
ATOM 2198 C C . GLN A 1 319 ? 46.686 28.645 -50.105 1.00 36.59 319 GLN A C 1
ATOM 2200 O O . GLN A 1 319 ? 46.815 29.757 -50.588 1.00 36.59 319 GLN A O 1
ATOM 2205 N N . ASP A 1 320 ? 45.851 28.554 -49.066 1.00 34.62 320 ASP A N 1
ATOM 2206 C CA . ASP A 1 320 ? 45.522 27.464 -48.145 1.00 34.62 320 ASP A CA 1
ATOM 2207 C C . ASP A 1 320 ? 44.213 27.774 -47.375 1.00 34.62 320 ASP A C 1
ATOM 2209 O O . ASP A 1 320 ? 43.777 28.920 -47.285 1.00 34.62 320 ASP A O 1
ATOM 2213 N N . PHE A 1 321 ? 43.619 26.702 -46.842 1.00 43.50 321 PHE A N 1
ATOM 2214 C CA . PHE A 1 321 ? 42.660 26.547 -45.733 1.00 43.50 321 PHE A CA 1
ATOM 2215 C C . PHE A 1 321 ? 42.133 27.778 -44.958 1.00 43.50 321 PHE A C 1
ATOM 2217 O O . PHE A 1 321 ? 42.894 28.501 -44.329 1.00 43.50 321 PHE A O 1
ATOM 2224 N N . SER A 1 322 ? 40.802 27.864 -44.801 1.00 36.81 322 SER A N 1
ATOM 2225 C CA . SER A 1 322 ? 40.108 27.614 -43.514 1.00 36.81 322 SER A CA 1
ATOM 2226 C C . SER A 1 322 ? 38.605 27.939 -43.610 1.00 36.81 322 SER A C 1
ATOM 2228 O O . SER A 1 322 ? 38.211 29.048 -43.961 1.00 36.81 322 SER A O 1
ATOM 2230 N N . SER A 1 323 ? 37.754 26.978 -43.247 1.00 44.16 323 SER A N 1
ATOM 2231 C CA . SER A 1 323 ? 36.326 27.169 -42.914 1.00 44.16 323 SER A CA 1
ATOM 2232 C C . SER A 1 323 ? 36.181 27.758 -41.484 1.00 44.16 323 SER A C 1
ATOM 2234 O O . SER A 1 323 ? 37.199 27.950 -40.819 1.00 44.16 323 SER A O 1
ATOM 2236 N N . PRO A 1 324 ? 34.977 27.834 -40.878 1.00 53.94 324 PRO A N 1
ATOM 2237 C CA . PRO A 1 324 ? 33.796 28.662 -41.165 1.00 53.94 324 PRO A CA 1
ATOM 2238 C C . PRO A 1 324 ? 33.438 29.577 -39.957 1.00 53.94 324 PRO A C 1
ATOM 2240 O O . PRO A 1 324 ? 33.845 29.297 -38.834 1.00 53.94 324 PRO A O 1
ATOM 2243 N N . VAL A 1 325 ? 32.591 30.607 -40.116 1.00 44.28 325 VAL A N 1
ATOM 2244 C CA . VAL A 1 325 ? 31.892 31.217 -38.957 1.00 44.28 325 VAL A CA 1
ATOM 2245 C C . VAL A 1 325 ? 30.396 31.337 -39.227 1.00 44.28 325 VAL A C 1
ATOM 2247 O O . VAL A 1 325 ? 29.945 31.968 -40.181 1.00 44.28 325 VAL A O 1
ATOM 2250 N N . TYR A 1 326 ? 29.655 30.667 -38.348 1.00 44.75 326 TYR A N 1
ATOM 2251 C CA . TYR A 1 326 ? 28.208 30.598 -38.245 1.00 44.75 326 TYR A CA 1
ATOM 2252 C C . TYR A 1 326 ? 27.570 31.955 -37.921 1.00 44.75 326 TYR A C 1
ATOM 2254 O O . TYR A 1 326 ? 28.065 32.727 -37.103 1.00 44.75 326 TYR A O 1
ATOM 2262 N N . ARG A 1 327 ? 26.391 32.178 -38.507 1.00 47.78 327 ARG A N 1
ATOM 2263 C CA . ARG A 1 327 ? 25.371 33.110 -38.017 1.00 47.78 327 ARG A CA 1
ATOM 2264 C C . ARG A 1 327 ? 24.553 32.442 -36.906 1.00 47.78 327 ARG A C 1
ATOM 2266 O O . ARG A 1 327 ? 23.958 31.403 -37.165 1.00 47.78 327 ARG A O 1
ATOM 2273 N N . THR A 1 328 ? 24.408 33.110 -35.764 1.00 51.38 328 THR A N 1
ATOM 2274 C CA . THR A 1 328 ? 23.250 33.023 -34.844 1.00 51.38 328 THR A CA 1
ATOM 2275 C C . THR A 1 328 ? 23.115 34.402 -34.191 1.00 51.38 328 THR A C 1
ATOM 2277 O O . THR A 1 328 ? 24.043 34.868 -33.542 1.00 51.38 328 THR A O 1
ATOM 2280 N N . SER A 1 329 ? 22.166 35.231 -34.617 1.00 48.00 329 SER A N 1
ATOM 2281 C CA . SER A 1 329 ? 20.808 35.365 -34.071 1.00 48.00 329 SER A CA 1
ATOM 2282 C C . SER A 1 329 ? 20.760 35.698 -32.577 1.00 48.00 329 SER A C 1
ATOM 2284 O O . SER A 1 329 ? 20.983 34.859 -31.713 1.00 48.00 329 SER A O 1
ATOM 2286 N N . SER A 1 330 ? 20.419 36.962 -32.351 1.00 49.88 330 SER A N 1
ATOM 2287 C CA . SER A 1 330 ? 19.736 37.571 -31.213 1.00 49.88 330 SER A CA 1
ATOM 2288 C C . SER A 1 330 ? 18.809 36.656 -30.404 1.00 49.88 330 SER A C 1
ATOM 2290 O O . SER A 1 330 ? 17.926 36.022 -30.981 1.00 49.88 330 SER A O 1
ATOM 2292 N N . TYR A 1 331 ? 18.913 36.747 -29.076 1.00 52.19 331 TYR A N 1
ATOM 2293 C CA . TYR A 1 331 ? 17.765 36.692 -28.170 1.00 52.19 331 TYR A CA 1
ATOM 2294 C C . TYR A 1 331 ? 17.895 37.811 -27.132 1.00 52.19 331 TYR A C 1
ATOM 2296 O O . TYR A 1 331 ? 18.872 37.890 -26.390 1.00 52.19 331 TYR A O 1
ATOM 2304 N N . ALA A 1 332 ? 16.903 38.692 -27.150 1.00 48.59 332 ALA A N 1
ATOM 2305 C CA . ALA A 1 332 ? 16.535 39.618 -26.096 1.00 48.59 332 ALA A CA 1
ATOM 2306 C C . ALA A 1 332 ? 15.131 39.192 -25.639 1.00 48.59 332 ALA A C 1
ATOM 2308 O O . ALA A 1 332 ? 14.309 38.887 -26.506 1.00 48.59 332 ALA A O 1
ATOM 2309 N N . GLY A 1 333 ? 14.874 39.206 -24.326 1.00 46.81 333 GLY A N 1
ATOM 2310 C CA . GLY A 1 333 ? 13.558 38.935 -23.728 1.00 46.81 333 GLY A CA 1
ATOM 2311 C C . GLY A 1 333 ? 13.402 37.528 -23.185 1.00 46.81 333 GLY A C 1
ATOM 2312 O O . GLY A 1 333 ? 13.254 36.604 -24.011 1.00 46.81 333 GLY A O 1
#

pLDDT: mean 84.45, std 18.36, range [34.22, 97.75]

Mean predicted aligned error: 15.36 Å

Sequence (333 aa):
MGLLSSLTGSSAAKAAKQAAALQAQASKQAGGILSEAYNTAGQTQSNAALKGSGILSQGYLDSNDNLNSGYAQANSTLTNGLANAGAYQNPYLNLGNQATGLLSQGLANGSLTKGFSASDFQADPSYAFRKQQGMDGIQSSAAATGGLLSGATLKALNNYNSDLASQEYGNAYNRFSNDQTNTFNRLATTAGMGQNAANNMSNMTYNNASNIANNQASLTQLISQGLLGSAQANASGVLGSADALANANVNSATAQANGLTGAANANASGLVGAANARSQGLGSLLSLGTSIGALAMGSPLGAGLLSGALGGNKNLSAQDFSSPVYRTSSYAG

Organism: NCBI:txid1879050

Nearest PDB structures (foldseek):
  3ja6-assembly1_I  TM=3.384E-01  e=7.797E-02  Escherichia coli
  6mrt-assembly1_A  TM=3.428E-01  e=9.028E-02  Escherichia coli K-12
  7n6g-assembly1_3X  TM=2.770E-01  e=3.934E-02  Chlamydomonas reinhardtii
  3zx6-assembly1_B  TM=2.774E-01  e=7.425E-02  Archaeoglobus fulgidus DSM 4304
  3g6b-assembly1_B  TM=3.286E-01  e=1.203E+00  Thermotoga maritima